Protein AF-A0A2H9LJC9-F1 (afdb_monomer)

Structure (mmCIF, N/CA/C/O backbone):
data_AF-A0A2H9LJC9-F1
#
_entry.id   AF-A0A2H9LJC9-F1
#
loop_
_atom_site.group_PDB
_atom_site.id
_atom_site.type_symbol
_atom_site.label_atom_id
_atom_site.label_alt_id
_atom_site.label_comp_id
_atom_site.label_asym_id
_atom_site.label_entity_id
_atom_site.label_seq_id
_atom_site.pdbx_PDB_ins_code
_atom_site.Cartn_x
_atom_site.Cartn_y
_atom_site.Cartn_z
_atom_site.occupancy
_atom_site.B_iso_or_equiv
_atom_site.auth_seq_id
_atom_site.auth_comp_id
_atom_site.auth_asym_id
_atom_site.auth_atom_id
_atom_site.pdbx_PDB_model_num
ATOM 1 N N . MET A 1 1 ? -2.363 6.756 -24.894 1.00 87.62 1 MET A N 1
ATOM 2 C CA . MET A 1 1 ? -1.287 7.583 -24.305 1.00 87.62 1 MET A CA 1
ATOM 3 C C . MET A 1 1 ? -0.400 6.768 -23.362 1.00 87.62 1 MET A C 1
ATOM 5 O O . MET A 1 1 ? 0.685 6.424 -23.795 1.00 87.62 1 MET A O 1
ATOM 9 N N . LEU A 1 2 ? -0.852 6.337 -22.169 1.00 95.88 2 LEU A N 1
ATOM 10 C CA . LEU A 1 2 ? -0.018 5.530 -21.243 1.00 95.88 2 LEU A CA 1
ATOM 11 C C . LEU A 1 2 ? 0.544 4.243 -21.858 1.00 95.88 2 LEU A C 1
ATOM 13 O O . LEU A 1 2 ? 1.727 3.958 -21.728 1.00 95.88 2 LEU A O 1
ATOM 17 N N . ILE A 1 3 ? -0.298 3.482 -22.558 1.00 96.94 3 ILE A N 1
ATOM 18 C CA . ILE A 1 3 ? 0.125 2.248 -23.233 1.00 96.94 3 ILE A CA 1
ATOM 19 C C . ILE A 1 3 ? 1.245 2.530 -24.245 1.00 96.94 3 ILE A C 1
ATOM 21 O O . ILE A 1 3 ? 2.193 1.762 -24.311 1.00 96.94 3 ILE A O 1
ATOM 25 N N . CYS A 1 4 ? 1.186 3.650 -24.971 1.00 96.75 4 CYS A N 1
ATOM 26 C CA . CYS A 1 4 ? 2.219 4.020 -25.940 1.00 96.75 4 CYS A CA 1
ATOM 27 C C . CYS A 1 4 ? 3.565 4.310 -25.255 1.00 96.75 4 CYS A C 1
ATOM 29 O O . CYS A 1 4 ? 4.596 3.835 -25.721 1.00 96.75 4 CYS A O 1
ATOM 31 N N . GLU A 1 5 ? 3.556 5.024 -24.123 1.00 97.50 5 GLU A N 1
ATOM 32 C CA . GLU A 1 5 ? 4.766 5.270 -23.318 1.00 97.50 5 GLU A CA 1
ATOM 33 C C . GLU A 1 5 ? 5.370 3.958 -22.786 1.00 97.50 5 GLU A C 1
ATOM 35 O O . GLU A 1 5 ? 6.584 3.753 -22.822 1.00 97.50 5 GLU A O 1
ATOM 40 N N . LEU A 1 6 ? 4.527 3.021 -22.339 1.00 97.50 6 LEU A N 1
ATOM 41 C CA . LEU A 1 6 ? 4.981 1.706 -21.880 1.00 97.50 6 LEU A CA 1
ATOM 42 C C . LEU A 1 6 ? 5.545 0.848 -23.019 1.00 97.50 6 LEU A C 1
ATOM 44 O O . LEU A 1 6 ? 6.547 0.163 -22.812 1.00 97.50 6 LEU A O 1
ATOM 48 N N . GLU A 1 7 ? 4.953 0.897 -24.215 1.00 96.81 7 GLU A N 1
ATOM 49 C CA . GLU A 1 7 ? 5.502 0.230 -25.404 1.00 96.81 7 GLU A CA 1
ATOM 50 C C . GLU A 1 7 ? 6.865 0.817 -25.791 1.00 96.81 7 GLU A C 1
ATOM 52 O O . GLU A 1 7 ? 7.792 0.075 -26.119 1.00 96.81 7 GLU A O 1
ATOM 57 N N . GLN A 1 8 ? 7.039 2.137 -25.666 1.00 96.56 8 GLN A N 1
ATOM 58 C CA . GLN A 1 8 ? 8.328 2.782 -25.899 1.00 96.56 8 GLN A CA 1
ATOM 59 C C . GLN A 1 8 ? 9.383 2.332 -24.876 1.00 96.56 8 GLN A C 1
ATOM 61 O O . GLN A 1 8 ? 10.507 1.988 -25.260 1.00 96.56 8 GLN A O 1
ATOM 66 N N . HIS A 1 9 ? 9.029 2.269 -23.587 1.00 96.81 9 HIS A N 1
ATOM 67 C CA . HIS A 1 9 ? 9.905 1.711 -22.554 1.00 96.81 9 HIS A CA 1
ATOM 68 C C . HIS A 1 9 ? 10.263 0.248 -22.835 1.00 96.81 9 HIS A C 1
ATOM 70 O O . HIS A 1 9 ? 11.434 -0.119 -22.746 1.00 96.81 9 HIS A O 1
ATOM 76 N N . LYS A 1 10 ? 9.285 -0.583 -23.216 1.00 95.50 10 LYS A N 1
ATOM 77 C CA . LYS A 1 10 ? 9.499 -1.995 -23.558 1.00 95.50 10 LYS A CA 1
ATOM 78 C C . LYS A 1 10 ? 10.456 -2.146 -24.739 1.00 95.50 10 LYS A C 1
ATOM 80 O O . LYS A 1 10 ? 11.429 -2.886 -24.627 1.00 95.50 10 LYS A O 1
ATOM 85 N N . LYS A 1 11 ? 10.231 -1.416 -25.836 1.00 95.50 11 LYS A N 1
ATOM 86 C CA . LYS A 1 11 ? 11.097 -1.433 -27.026 1.00 95.50 11 LYS A CA 1
ATOM 87 C C . LYS A 1 11 ? 12.540 -1.068 -26.673 1.00 95.50 11 LYS A C 1
ATOM 89 O O . LYS A 1 11 ? 13.468 -1.788 -27.028 1.00 95.50 11 LYS A O 1
ATOM 94 N N . ASN A 1 12 ? 12.733 0.019 -25.931 1.00 95.75 12 ASN A N 1
ATOM 95 C CA . ASN A 1 12 ? 14.066 0.456 -25.520 1.00 95.75 12 ASN A CA 1
ATOM 96 C C . ASN A 1 12 ? 14.738 -0.538 -24.561 1.00 95.75 12 ASN A C 1
ATOM 98 O O . ASN A 1 12 ? 15.932 -0.794 -24.691 1.00 95.75 12 ASN A O 1
ATOM 102 N N . HIS A 1 13 ? 13.979 -1.135 -23.638 1.00 94.75 13 HIS A N 1
ATOM 103 C CA . HIS A 1 13 ? 14.489 -2.160 -22.730 1.00 94.75 13 HIS A CA 1
ATOM 104 C C . HIS A 1 13 ? 14.930 -3.421 -23.474 1.00 94.75 13 HIS A C 1
ATOM 106 O O . HIS A 1 13 ? 15.978 -3.967 -23.158 1.00 94.75 13 HIS A O 1
ATOM 112 N N . VAL A 1 14 ? 14.177 -3.869 -24.482 1.00 93.00 14 VAL A N 1
ATOM 113 C CA . VAL A 1 14 ? 14.580 -5.009 -25.323 1.00 93.00 14 VAL A CA 1
ATOM 114 C C . VAL A 1 14 ? 15.879 -4.702 -26.072 1.00 93.00 14 VAL A C 1
ATOM 116 O O . VAL A 1 14 ? 16.752 -5.559 -26.152 1.00 93.00 14 VAL A O 1
ATOM 119 N N . ASN A 1 15 ? 16.040 -3.470 -26.561 1.00 93.25 15 ASN A N 1
ATOM 120 C CA . ASN A 1 15 ? 17.204 -3.081 -27.358 1.00 93.25 15 ASN A CA 1
ATOM 121 C C . ASN A 1 15 ? 18.479 -2.854 -26.528 1.00 93.25 15 ASN A C 1
ATOM 123 O O . ASN A 1 15 ? 19.573 -3.153 -26.991 1.00 93.25 15 ASN A O 1
ATOM 127 N N . GLN A 1 16 ? 18.357 -2.276 -25.330 1.00 94.44 16 GLN A N 1
ATOM 128 C CA . GLN A 1 16 ? 19.495 -1.785 -24.534 1.00 94.44 16 GLN A CA 1
ATOM 129 C C . GLN A 1 16 ? 19.641 -2.493 -23.174 1.00 94.44 16 GLN A C 1
ATOM 131 O O . GLN A 1 16 ? 20.630 -2.305 -22.465 1.00 94.44 16 GLN A O 1
ATOM 136 N N . GLY A 1 17 ? 18.649 -3.289 -22.772 1.00 91.38 17 GLY A N 1
ATOM 137 C CA . GLY A 1 17 ? 18.659 -4.082 -21.547 1.00 91.38 17 GLY A CA 1
ATOM 138 C C . GLY A 1 17 ? 18.913 -3.263 -20.279 1.00 91.38 17 GLY A C 1
ATOM 139 O O . GLY A 1 17 ? 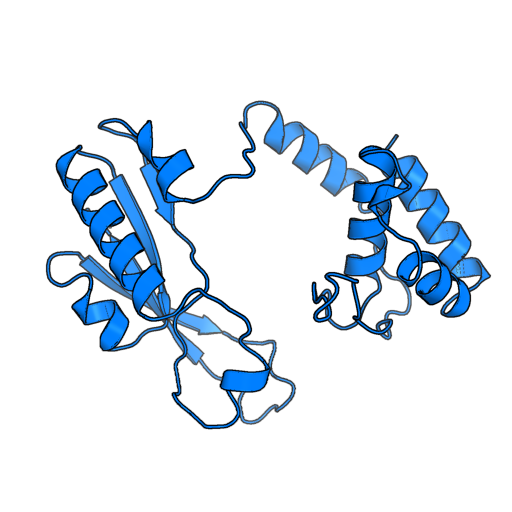18.193 -2.314 -19.950 1.00 91.38 17 GLY A O 1
ATOM 140 N N . LYS A 1 18 ? 19.954 -3.664 -19.540 1.00 94.56 18 LYS A N 1
ATOM 141 C CA . LYS A 1 18 ? 20.313 -3.102 -18.229 1.00 94.56 18 LYS A CA 1
ATOM 142 C C . LYS A 1 18 ? 20.673 -1.620 -18.290 1.00 94.56 18 LYS A C 1
ATOM 144 O O . LYS A 1 18 ? 20.297 -0.885 -17.378 1.00 94.56 18 LYS A O 1
ATOM 149 N N . GLU A 1 19 ? 21.340 -1.181 -19.352 1.00 96.69 19 GLU A N 1
ATOM 150 C CA . GLU A 1 19 ? 21.756 0.218 -19.501 1.00 96.69 19 GLU A CA 1
ATOM 151 C C . GLU A 1 19 ? 20.544 1.149 -19.550 1.00 96.69 19 GLU A C 1
ATOM 153 O O . GLU A 1 19 ? 20.481 2.151 -18.834 1.00 96.69 19 GLU A O 1
ATOM 158 N N . TYR A 1 20 ? 19.509 0.756 -20.297 1.00 97.06 20 TYR A N 1
ATOM 159 C CA . TYR A 1 20 ? 18.262 1.511 -20.343 1.00 97.06 20 TYR A CA 1
ATOM 160 C C . TYR A 1 20 ? 17.516 1.503 -19.009 1.00 97.06 20 TYR A C 1
ATOM 162 O O . TYR A 1 20 ? 16.968 2.519 -18.590 1.00 97.06 20 TYR A O 1
ATOM 170 N N . TYR A 1 21 ? 17.509 0.381 -18.286 1.00 97.12 21 TYR A N 1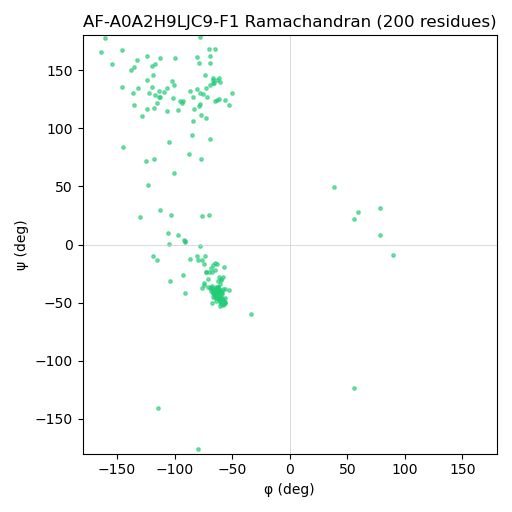
ATOM 171 C CA . TYR A 1 21 ? 16.939 0.355 -16.939 1.00 97.12 21 TYR A CA 1
ATOM 172 C C . TYR A 1 21 ? 17.611 1.378 -16.015 1.00 97.12 21 TYR A C 1
ATOM 174 O O . TYR A 1 21 ? 16.922 2.180 -15.381 1.00 97.12 21 TYR A O 1
ATOM 182 N N . TYR A 1 22 ? 18.944 1.380 -15.943 1.00 97.75 22 TYR A N 1
ATOM 183 C CA . TYR A 1 22 ? 19.661 2.269 -15.031 1.00 97.75 22 TYR A CA 1
ATOM 184 C C . TYR A 1 22 ? 19.616 3.737 -15.462 1.00 97.75 22 TYR A C 1
ATOM 186 O O . TYR A 1 22 ? 19.574 4.605 -14.586 1.00 97.75 22 TYR A O 1
ATOM 194 N N . SER A 1 23 ? 19.535 4.026 -16.766 1.00 97.69 23 SER A N 1
ATOM 195 C CA . SER A 1 23 ? 19.341 5.395 -17.253 1.00 97.69 23 SER A CA 1
ATOM 196 C C . SER A 1 23 ? 17.985 5.957 -16.817 1.00 97.69 23 SER A C 1
ATOM 198 O O . SER A 1 23 ? 17.940 7.019 -16.197 1.00 97.69 23 SER A O 1
ATOM 200 N N . ILE A 1 24 ? 16.893 5.205 -17.001 1.00 97.38 24 ILE A N 1
ATOM 201 C CA . ILE A 1 24 ? 15.554 5.599 -16.533 1.00 97.38 24 ILE A CA 1
ATOM 202 C C . ILE A 1 24 ? 15.497 5.682 -15.000 1.00 97.38 24 ILE A C 1
ATOM 204 O O . ILE A 1 24 ? 14.881 6.595 -14.439 1.00 97.38 24 ILE A O 1
ATOM 208 N N . ARG A 1 25 ? 16.178 4.769 -14.293 1.00 97.19 25 ARG A N 1
ATOM 209 C CA . ARG A 1 25 ? 16.247 4.779 -12.823 1.00 97.19 25 ARG A CA 1
ATOM 210 C C . ARG A 1 25 ? 16.887 6.056 -12.279 1.00 97.19 25 ARG A C 1
ATOM 212 O O . ARG A 1 25 ? 16.426 6.564 -11.262 1.00 97.19 25 ARG A O 1
ATOM 219 N N . LYS A 1 26 ? 17.926 6.566 -12.947 1.00 96.12 26 LYS A N 1
ATOM 220 C CA . LYS A 1 26 ? 18.675 7.765 -12.538 1.00 96.12 26 LYS A CA 1
ATOM 221 C C . LYS A 1 26 ? 17.893 9.068 -12.747 1.00 96.12 26 LYS A C 1
ATOM 223 O O . LYS A 1 26 ? 18.188 10.052 -12.080 1.00 96.12 26 LYS A O 1
ATOM 228 N N . GLN A 1 27 ? 16.915 9.083 -13.653 1.00 94.88 27 GLN A N 1
ATOM 229 C CA . GLN A 1 27 ? 16.117 10.280 -13.931 1.00 94.88 27 GLN A CA 1
ATOM 230 C C . GLN A 1 27 ? 15.302 10.716 -12.709 1.00 94.88 27 GLN A C 1
ATOM 232 O O . GLN A 1 27 ? 14.726 9.879 -12.006 1.00 94.88 27 GLN A O 1
ATOM 237 N N . ASN A 1 28 ? 15.203 12.027 -12.500 1.00 93.19 28 ASN A N 1
ATOM 238 C CA . ASN A 1 28 ? 14.347 12.600 -11.476 1.00 93.19 28 ASN A CA 1
ATOM 239 C C . ASN A 1 28 ? 12.890 12.577 -11.972 1.00 93.19 28 ASN A C 1
ATOM 241 O O . ASN A 1 28 ? 12.595 13.158 -13.016 1.00 93.19 28 ASN A O 1
ATOM 245 N N . PRO A 1 29 ? 11.954 11.915 -11.263 1.00 91.31 29 PRO A N 1
ATOM 246 C CA . PRO A 1 29 ? 10.564 11.863 -11.694 1.00 91.31 29 PRO A CA 1
ATOM 247 C C . PRO A 1 29 ? 9.944 13.257 -11.835 1.00 91.31 29 PRO A C 1
ATOM 249 O O . PRO A 1 29 ? 9.052 13.411 -12.657 1.00 91.31 29 PRO A O 1
ATOM 252 N N . ASN A 1 30 ? 10.405 14.263 -11.084 1.00 91.88 30 ASN A N 1
ATOM 253 C CA . ASN A 1 30 ? 9.842 15.614 -11.117 1.00 91.88 30 ASN A CA 1
ATOM 254 C C . ASN A 1 30 ? 10.050 16.349 -12.447 1.00 91.88 30 ASN A C 1
ATOM 256 O O . ASN A 1 30 ? 9.284 17.266 -12.727 1.00 91.88 30 ASN A O 1
ATOM 260 N N . ASP A 1 31 ? 10.981 15.890 -13.285 1.00 92.94 31 ASP A N 1
ATOM 261 C CA . ASP A 1 31 ? 11.281 16.484 -14.595 1.00 92.94 31 ASP A CA 1
ATOM 262 C C . ASP A 1 31 ? 10.247 16.098 -15.675 1.00 92.94 31 ASP A C 1
ATOM 264 O O . ASP A 1 31 ? 10.345 16.513 -16.829 1.00 92.94 31 ASP A O 1
ATOM 268 N N . PHE A 1 32 ? 9.253 15.278 -15.320 1.00 93.31 32 PHE A N 1
ATOM 269 C CA . PHE A 1 32 ? 8.261 14.735 -16.242 1.00 93.31 32 PHE A CA 1
ATOM 270 C C . PHE A 1 32 ? 6.831 15.185 -15.917 1.00 93.31 32 PHE A C 1
ATOM 272 O O . PHE A 1 32 ? 6.469 15.454 -14.766 1.00 93.31 32 PHE A O 1
ATOM 279 N N . ASP A 1 33 ? 5.974 15.175 -16.939 1.00 96.44 33 ASP A N 1
ATOM 280 C CA . ASP A 1 33 ? 4.525 15.228 -16.752 1.00 96.44 33 ASP A CA 1
ATOM 281 C C . ASP A 1 33 ? 3.994 13.967 -16.034 1.00 96.44 33 ASP A C 1
ATOM 283 O O . ASP A 1 33 ? 4.691 12.959 -15.864 1.00 96.44 33 ASP A O 1
ATOM 287 N N . ASN A 1 34 ? 2.735 14.011 -15.591 1.00 95.88 34 ASN A N 1
ATOM 288 C CA . ASN A 1 34 ? 2.122 12.909 -14.842 1.00 95.88 34 ASN A CA 1
ATOM 289 C C . ASN A 1 34 ? 2.034 11.604 -15.647 1.00 95.88 34 ASN A C 1
ATOM 291 O O . ASN A 1 34 ? 2.129 10.521 -15.067 1.00 95.88 34 ASN A O 1
ATOM 295 N N . LEU A 1 35 ? 1.885 11.689 -16.972 1.00 96.94 35 LEU A N 1
ATOM 296 C CA . LEU A 1 35 ? 1.786 10.519 -17.837 1.00 96.94 35 LEU A CA 1
ATOM 297 C C . LEU A 1 35 ? 3.120 9.763 -17.872 1.00 96.94 35 LEU A C 1
ATOM 299 O O . LEU A 1 35 ? 3.158 8.556 -17.625 1.00 96.94 35 LEU A O 1
ATOM 303 N N . LYS A 1 36 ? 4.216 10.480 -18.120 1.00 96.88 36 LYS A N 1
ATOM 304 C CA . LYS A 1 36 ? 5.575 9.932 -18.148 1.00 96.88 36 LYS A CA 1
ATOM 305 C C . LYS A 1 36 ? 6.037 9.488 -16.763 1.00 96.88 36 LYS A C 1
ATOM 307 O O . LYS A 1 36 ? 6.664 8.437 -16.651 1.00 96.88 36 LYS A O 1
ATOM 312 N N . LYS A 1 37 ? 5.662 10.204 -1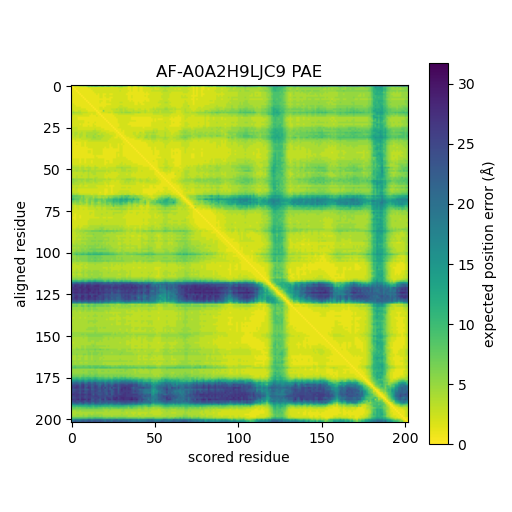5.692 1.00 96.38 37 LYS A N 1
ATOM 313 C CA . LYS A 1 37 ? 5.868 9.752 -14.299 1.00 96.38 37 LYS A CA 1
ATOM 314 C C . LYS A 1 37 ? 5.229 8.383 -14.055 1.00 96.38 37 LYS A C 1
ATOM 316 O O . LYS A 1 37 ? 5.897 7.482 -13.545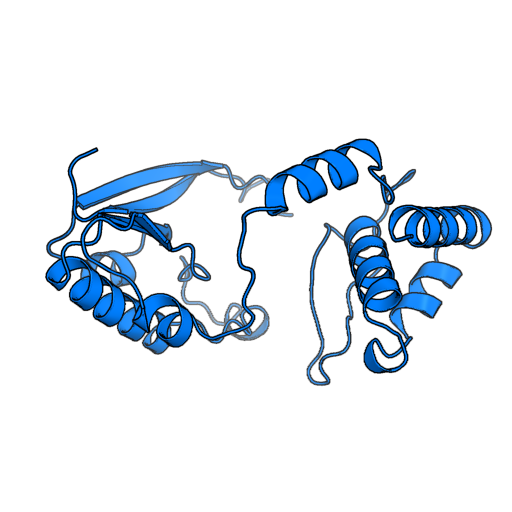 1.00 96.38 37 LYS A O 1
ATOM 321 N N . ALA A 1 38 ? 3.964 8.211 -14.446 1.00 96.12 38 ALA A N 1
ATOM 322 C CA . ALA A 1 38 ? 3.241 6.952 -14.282 1.00 96.12 38 ALA A CA 1
ATOM 323 C C . ALA A 1 38 ? 3.849 5.820 -15.130 1.00 96.12 38 ALA A C 1
ATOM 325 O O . ALA A 1 38 ? 4.072 4.721 -14.618 1.00 96.12 38 ALA A O 1
ATOM 326 N N . ALA A 1 39 ? 4.179 6.094 -16.397 1.00 97.38 39 ALA A N 1
ATOM 327 C CA . ALA A 1 39 ? 4.825 5.126 -17.282 1.00 97.38 39 ALA A CA 1
ATOM 328 C C . ALA A 1 39 ? 6.184 4.667 -16.728 1.00 97.38 39 ALA A C 1
ATOM 330 O O . ALA A 1 39 ? 6.437 3.465 -16.623 1.00 97.38 39 ALA A O 1
ATOM 331 N N . ARG A 1 40 ? 7.013 5.619 -16.276 1.00 96.69 40 ARG A N 1
ATOM 332 C CA . ARG A 1 40 ? 8.299 5.356 -15.620 1.00 96.69 40 ARG A CA 1
ATOM 333 C C . ARG A 1 40 ? 8.129 4.485 -14.379 1.00 96.69 40 ARG A C 1
ATOM 335 O O . ARG A 1 40 ? 8.883 3.530 -14.206 1.00 96.69 40 ARG A O 1
ATOM 342 N N . PHE A 1 41 ? 7.163 4.802 -13.516 1.00 96.31 41 PHE A N 1
ATOM 343 C CA . PHE A 1 41 ? 6.891 4.023 -12.305 1.00 96.31 41 PHE A CA 1
ATOM 344 C C . PHE A 1 41 ? 6.534 2.569 -12.636 1.00 96.31 41 PHE A C 1
ATOM 346 O O . PHE A 1 41 ? 7.158 1.654 -12.101 1.00 96.31 41 PHE A O 1
ATOM 353 N N . ILE A 1 42 ? 5.580 2.352 -13.549 1.00 96.44 42 ILE A N 1
ATOM 354 C CA . ILE A 1 42 ? 5.142 1.008 -13.953 1.00 96.44 42 ILE A CA 1
ATOM 355 C C . ILE A 1 42 ? 6.300 0.237 -14.591 1.00 96.44 42 ILE A C 1
ATOM 357 O O . ILE A 1 42 ? 6.536 -0.913 -14.226 1.00 96.44 42 ILE A O 1
ATOM 361 N N . TYR A 1 43 ? 7.052 0.864 -15.499 1.00 96.94 43 TYR A N 1
ATOM 362 C CA . TYR A 1 43 ? 8.212 0.244 -16.136 1.00 96.94 43 TYR A CA 1
ATOM 363 C C . TYR A 1 43 ? 9.258 -0.200 -15.108 1.00 96.94 43 TYR A C 1
ATOM 365 O O . TYR A 1 43 ? 9.654 -1.368 -15.105 1.00 96.94 43 TYR A O 1
ATOM 373 N N . LEU A 1 44 ? 9.677 0.695 -14.206 1.00 96.75 44 LEU A N 1
ATOM 374 C CA . LEU A 1 44 ? 10.658 0.358 -13.175 1.00 96.75 44 LEU A CA 1
ATOM 375 C C . LEU A 1 44 ? 10.130 -0.748 -12.261 1.00 96.75 44 LEU A C 1
ATOM 377 O O . LEU A 1 44 ? 10.845 -1.711 -12.020 1.00 96.75 44 LEU A O 1
ATOM 381 N N . ASN A 1 45 ? 8.875 -0.669 -11.812 1.00 95.50 45 ASN A N 1
ATOM 382 C CA . ASN A 1 45 ? 8.277 -1.691 -10.956 1.00 95.50 45 ASN A CA 1
ATOM 383 C C . ASN A 1 45 ? 8.197 -3.065 -11.644 1.00 95.50 45 ASN A C 1
ATOM 385 O O . ASN A 1 45 ? 8.498 -4.082 -11.035 1.00 95.50 45 ASN A O 1
ATOM 389 N N . LYS A 1 46 ? 7.850 -3.122 -12.931 1.00 94.19 46 LYS A N 1
ATOM 390 C CA . LYS A 1 46 ? 7.737 -4.388 -13.675 1.00 94.19 46 LYS A CA 1
ATOM 391 C C . LYS A 1 46 ? 9.078 -5.021 -14.037 1.00 94.19 46 LYS A C 1
ATOM 393 O O . LYS A 1 46 ? 9.110 -6.193 -14.401 1.00 94.19 46 LYS A O 1
ATOM 398 N N . THR A 1 47 ? 10.166 -4.258 -13.970 1.00 95.00 47 THR A N 1
ATOM 399 C CA . THR A 1 47 ? 11.501 -4.702 -14.393 1.00 95.00 47 THR A CA 1
ATOM 400 C C . THR A 1 47 ? 12.511 -4.771 -13.249 1.00 95.00 47 THR A C 1
ATOM 402 O O . THR A 1 47 ? 13.565 -5.381 -13.420 1.00 95.00 47 THR A O 1
ATOM 405 N N . CYS A 1 48 ? 12.216 -4.192 -12.082 1.00 94.94 48 CYS A N 1
ATOM 406 C CA . CYS A 1 48 ? 13.079 -4.228 -10.904 1.00 94.94 48 CYS A CA 1
ATOM 407 C C . CYS A 1 48 ? 12.963 -5.544 -10.129 1.00 94.94 48 CYS A C 1
ATOM 409 O O . CYS A 1 48 ? 11.991 -6.286 -10.243 1.00 94.94 48 CYS A O 1
ATOM 411 N N . PHE A 1 49 ? 13.957 -5.825 -9.292 1.00 91.81 49 PHE A N 1
ATOM 412 C CA . PHE A 1 49 ? 13.971 -7.005 -8.436 1.00 91.81 49 PHE A CA 1
ATOM 413 C C . PHE A 1 49 ? 12.684 -7.131 -7.595 1.00 91.81 49 PHE A C 1
ATOM 415 O O . PHE A 1 49 ? 12.375 -6.257 -6.781 1.00 91.81 49 PHE A O 1
ATOM 422 N N . ASN A 1 50 ? 11.961 -8.242 -7.787 1.00 89.00 50 ASN A N 1
ATOM 423 C CA . ASN A 1 50 ? 10.736 -8.626 -7.073 1.00 89.00 50 ASN A CA 1
ATOM 424 C C . ASN A 1 50 ? 9.592 -7.601 -7.111 1.00 89.00 50 ASN A C 1
ATOM 426 O O . ASN A 1 50 ? 8.728 -7.624 -6.238 1.00 89.00 50 ASN A O 1
ATOM 430 N N . GLY A 1 51 ? 9.575 -6.693 -8.090 1.00 89.25 51 GLY A N 1
ATOM 431 C CA . GLY A 1 51 ? 8.536 -5.666 -8.171 1.00 89.25 51 GLY A CA 1
ATOM 432 C C . GLY A 1 51 ? 8.472 -4.758 -6.945 1.00 89.25 51 GLY A C 1
ATOM 433 O O . GLY A 1 51 ? 7.407 -4.250 -6.594 1.00 89.25 51 GLY A O 1
ATOM 434 N N . LEU A 1 52 ? 9.603 -4.571 -6.262 1.00 90.38 52 LEU A N 1
ATOM 435 C CA . LEU A 1 52 ? 9.671 -3.749 -5.064 1.00 90.38 52 LEU A CA 1
ATOM 436 C C . LEU A 1 52 ? 9.580 -2.264 -5.410 1.00 90.38 52 LEU A C 1
ATOM 438 O O . LEU A 1 52 ? 10.153 -1.786 -6.393 1.00 90.38 52 LEU A O 1
ATOM 442 N N . TYR A 1 53 ? 8.941 -1.510 -4.522 1.00 91.00 53 TYR A N 1
ATOM 443 C CA . TYR A 1 53 ? 9.100 -0.067 -4.459 1.00 91.00 53 TYR A CA 1
ATOM 444 C C . TYR A 1 53 ? 9.948 0.294 -3.241 1.00 91.00 53 TYR A C 1
ATOM 446 O O . TYR A 1 53 ? 9.559 0.041 -2.103 1.00 91.00 53 TYR A O 1
ATOM 454 N N . ARG A 1 54 ? 11.139 0.854 -3.477 1.00 90.62 54 ARG A N 1
ATOM 455 C CA . ARG A 1 54 ? 12.064 1.276 -2.419 1.00 90.62 54 ARG A CA 1
ATOM 456 C C . ARG A 1 54 ? 12.817 2.525 -2.843 1.00 90.62 54 ARG A C 1
ATOM 458 O O . ARG A 1 54 ? 13.335 2.593 -3.960 1.00 90.62 54 ARG A O 1
ATOM 465 N N . VAL A 1 55 ? 12.916 3.469 -1.915 1.00 90.50 55 VAL A N 1
ATOM 466 C CA . VAL A 1 55 ? 13.661 4.717 -2.079 1.00 90.50 55 VAL A CA 1
ATOM 467 C C . VAL A 1 55 ? 14.782 4.830 -1.045 1.00 90.50 55 VAL A C 1
ATOM 469 O O . VAL A 1 55 ? 14.720 4.224 0.028 1.00 90.50 55 VAL A O 1
ATOM 472 N N . ASN A 1 56 ? 15.836 5.577 -1.372 1.00 89.50 56 ASN A N 1
ATOM 473 C CA . ASN A 1 56 ? 16.895 5.924 -0.421 1.00 89.50 56 ASN A CA 1
ATOM 474 C C . ASN A 1 56 ? 16.467 7.095 0.496 1.00 89.50 56 ASN A C 1
ATOM 476 O O . ASN A 1 56 ? 15.333 7.566 0.448 1.00 89.50 56 ASN A O 1
ATOM 480 N N . SER A 1 57 ? 17.370 7.579 1.356 1.00 86.12 57 SER A N 1
ATOM 481 C CA . SER A 1 57 ? 17.104 8.737 2.229 1.00 86.12 57 SER A CA 1
ATOM 482 C C . SER A 1 57 ? 16.836 10.047 1.482 1.00 86.12 57 SER A C 1
ATOM 484 O O . SER A 1 57 ? 16.281 10.957 2.084 1.00 86.12 57 SER A O 1
ATOM 486 N N . LYS A 1 58 ? 17.193 10.138 0.196 1.00 88.12 58 LYS A N 1
ATOM 487 C CA . LYS A 1 58 ? 16.912 11.283 -0.679 1.00 88.12 58 LYS A CA 1
ATOM 488 C C . LYS A 1 58 ? 15.584 11.143 -1.438 1.00 88.12 58 LYS A C 1
ATOM 490 O O . LYS A 1 58 ? 15.267 11.990 -2.261 1.00 88.12 58 LYS A O 1
ATOM 495 N N . GLY A 1 59 ? 14.820 10.072 -1.201 1.00 87.12 59 GLY A N 1
ATOM 496 C CA . GLY A 1 59 ? 13.574 9.796 -1.924 1.00 87.12 59 GLY A CA 1
ATOM 497 C C . GLY A 1 59 ? 13.776 9.214 -3.328 1.00 87.12 59 GLY A C 1
ATOM 498 O O . GLY A 1 59 ? 12.812 9.039 -4.068 1.00 87.12 59 GLY A O 1
ATOM 499 N N . GLU A 1 60 ? 15.007 8.860 -3.703 1.00 91.12 60 GLU A N 1
ATOM 500 C CA . GLU A 1 60 ? 15.321 8.339 -5.033 1.00 91.12 60 GLU A CA 1
ATOM 501 C C . GLU A 1 60 ? 15.107 6.823 -5.080 1.00 91.12 60 GLU A C 1
ATOM 503 O O . GLU A 1 60 ? 15.601 6.081 -4.223 1.00 91.12 60 GLU A O 1
ATOM 508 N N . PHE A 1 61 ? 14.409 6.344 -6.110 1.00 94.44 61 PHE A N 1
ATOM 509 C CA . PHE A 1 61 ? 14.183 4.916 -6.326 1.00 94.44 61 PHE A CA 1
ATOM 510 C C . PHE A 1 61 ? 15.511 4.163 -6.520 1.00 94.44 61 PHE A C 1
ATOM 512 O O . PHE A 1 61 ? 16.307 4.492 -7.401 1.00 94.44 61 PHE A O 1
ATOM 519 N N . ASN A 1 62 ? 15.749 3.120 -5.717 1.00 93.94 62 ASN A N 1
ATOM 520 C CA . ASN A 1 62 ? 17.060 2.461 -5.629 1.00 93.94 62 ASN A CA 1
ATOM 521 C C . ASN A 1 62 ? 17.017 0.926 -5.757 1.00 93.94 62 ASN A C 1
ATOM 523 O O . ASN A 1 62 ? 17.909 0.227 -5.263 1.00 93.94 62 ASN A O 1
ATOM 527 N N . VAL A 1 63 ? 15.983 0.373 -6.393 1.00 95.69 63 VAL A N 1
ATOM 528 C CA . VAL A 1 63 ? 15.880 -1.078 -6.612 1.00 95.69 63 VAL A CA 1
ATOM 529 C C . VAL A 1 63 ? 16.742 -1.477 -7.826 1.00 95.69 63 VAL A C 1
ATOM 531 O O . VAL A 1 63 ? 16.735 -0.775 -8.848 1.00 95.69 63 VAL A O 1
ATOM 534 N N . PRO A 1 64 ? 17.558 -2.544 -7.745 1.00 95.69 64 PRO A N 1
ATOM 535 C CA . PRO A 1 64 ? 18.288 -3.060 -8.905 1.00 95.69 64 PRO A CA 1
ATOM 536 C C . PRO A 1 64 ? 17.334 -3.697 -9.922 1.00 95.69 64 PRO A C 1
ATOM 538 O O . PRO A 1 64 ? 16.192 -4.022 -9.594 1.00 95.69 64 PRO A O 1
ATOM 541 N N . ILE A 1 65 ? 17.809 -3.875 -11.155 1.00 96.19 65 ILE A N 1
ATOM 542 C CA . ILE A 1 65 ? 17.062 -4.610 -12.181 1.00 96.19 65 ILE A CA 1
ATOM 543 C C . ILE A 1 65 ? 16.826 -6.063 -11.734 1.00 96.19 65 ILE A C 1
ATOM 545 O O . ILE A 1 65 ? 17.682 -6.667 -11.084 1.00 96.19 65 ILE A O 1
ATOM 549 N N . GLY A 1 66 ? 15.663 -6.616 -12.065 1.00 93.38 66 GLY A N 1
ATOM 550 C CA . GLY A 1 66 ? 15.356 -8.034 -11.906 1.00 93.38 66 GLY A CA 1
ATOM 551 C C . GLY A 1 66 ? 15.988 -8.898 -13.004 1.00 93.38 66 GLY A C 1
ATOM 552 O O . GLY A 1 66 ? 16.634 -8.406 -13.927 1.00 93.38 66 GLY A O 1
ATOM 553 N N . SER A 1 67 ? 15.788 -10.211 -12.911 1.00 88.12 67 SER A N 1
ATOM 554 C CA . SER A 1 67 ? 16.300 -11.214 -13.860 1.00 88.12 67 SER A CA 1
ATOM 555 C C . SER A 1 67 ? 15.227 -11.733 -14.832 1.00 88.12 67 SER A C 1
ATOM 557 O O . SER A 1 67 ? 15.317 -12.852 -15.337 1.00 88.12 67 SER A O 1
ATOM 559 N N . TYR A 1 68 ? 14.187 -10.937 -15.096 1.00 84.75 68 TYR A N 1
ATOM 560 C CA . TYR A 1 68 ? 13.067 -11.333 -15.951 1.00 84.75 68 TYR A CA 1
ATOM 561 C C . TYR A 1 68 ? 13.479 -11.391 -17.427 1.00 84.75 68 TYR A C 1
ATOM 563 O O . TYR A 1 68 ? 13.973 -10.407 -17.969 1.00 84.75 68 TYR A O 1
ATOM 571 N N . LYS A 1 69 ? 13.225 -12.526 -18.094 1.00 74.56 69 LYS A N 1
ATOM 572 C CA . LYS A 1 69 ? 13.514 -12.696 -19.532 1.00 74.56 69 LYS A CA 1
ATOM 573 C C . LYS A 1 69 ? 12.604 -11.850 -20.430 1.00 74.56 69 LYS A C 1
ATOM 575 O O . LYS A 1 69 ? 13.054 -11.346 -21.448 1.00 74.56 69 LYS A O 1
ATOM 580 N N . ASN A 1 70 ? 11.331 -11.711 -20.061 1.00 77.31 70 ASN A N 1
ATOM 581 C CA . ASN A 1 70 ? 10.350 -10.900 -20.781 1.00 77.31 70 ASN A CA 1
ATOM 582 C C . ASN A 1 70 ? 9.388 -10.264 -19.764 1.00 77.31 70 ASN A C 1
ATOM 584 O O . ASN A 1 70 ? 8.352 -10.855 -19.452 1.00 77.31 70 ASN A O 1
ATOM 588 N N . PRO A 1 71 ? 9.758 -9.126 -19.154 1.00 79.44 71 PRO A N 1
ATOM 589 C CA . PRO A 1 71 ? 8.880 -8.452 -18.213 1.00 79.44 71 PRO A CA 1
ATOM 590 C C . PRO A 1 71 ? 7.629 -7.963 -18.951 1.00 79.44 71 PRO A C 1
ATOM 592 O O . PRO A 1 71 ? 7.707 -7.214 -19.925 1.00 79.44 71 PRO A O 1
ATOM 595 N N . ASP A 1 72 ? 6.457 -8.383 -18.481 1.00 85.38 72 ASP A N 1
ATOM 596 C CA . ASP A 1 72 ? 5.169 -7.974 -19.042 1.00 85.38 72 ASP A CA 1
ATOM 597 C C . ASP A 1 72 ? 4.816 -6.545 -18.587 1.00 85.38 72 ASP A C 1
ATOM 599 O O . ASP A 1 72 ? 4.012 -6.326 -17.674 1.00 85.38 72 ASP A O 1
ATOM 603 N N . VAL A 1 73 ? 5.517 -5.569 -19.175 1.00 87.31 73 VAL A N 1
ATOM 604 C CA . VAL A 1 73 ? 5.471 -4.145 -18.806 1.00 87.31 73 VAL A CA 1
ATOM 605 C C . VAL A 1 73 ? 4.150 -3.485 -19.209 1.00 87.31 73 VAL A C 1
ATOM 607 O O . VAL A 1 73 ? 3.652 -2.633 -18.477 1.00 87.31 73 VAL A O 1
ATOM 610 N N . VAL A 1 74 ? 3.579 -3.856 -20.359 1.00 92.44 74 VAL A N 1
ATOM 611 C CA . VAL A 1 74 ? 2.499 -3.077 -20.986 1.00 92.44 74 VAL A CA 1
ATOM 612 C C . VAL A 1 74 ? 1.113 -3.527 -20.530 1.00 92.44 74 VAL A C 1
ATOM 614 O O . VAL A 1 74 ? 0.275 -2.669 -20.277 1.00 92.44 74 VAL A O 1
ATOM 617 N N . GLN A 1 75 ? 0.848 -4.837 -20.412 1.00 92.00 75 GLN A N 1
ATOM 618 C CA . GLN A 1 75 ? -0.439 -5.396 -19.947 1.00 92.00 75 GLN A CA 1
ATOM 619 C C . GLN A 1 75 ? -1.676 -4.632 -20.455 1.00 92.00 75 GLN A C 1
ATOM 621 O O . GLN A 1 75 ? -2.551 -4.240 -19.678 1.00 92.00 75 GLN A O 1
ATOM 626 N N . ALA A 1 76 ? -1.737 -4.379 -21.765 1.00 94.88 76 ALA A N 1
ATOM 627 C CA . ALA A 1 76 ? -2.621 -3.370 -22.344 1.00 94.88 76 ALA A CA 1
ATOM 628 C C . ALA A 1 76 ? -4.112 -3.623 -22.030 1.00 94.88 76 ALA A C 1
ATOM 630 O O . ALA A 1 76 ? -4.846 -2.699 -21.671 1.00 94.88 76 ALA A O 1
ATOM 631 N N . ASP A 1 77 ? -4.566 -4.874 -22.118 1.00 95.56 77 ASP A N 1
ATOM 632 C CA . ASP A 1 77 ? -5.954 -5.243 -21.810 1.00 95.56 77 ASP A CA 1
ATOM 633 C C . ASP A 1 77 ? -6.276 -5.078 -20.328 1.00 95.56 77 ASP A C 1
ATOM 635 O O . ASP A 1 77 ? -7.351 -4.598 -19.968 1.00 95.56 77 ASP A O 1
ATOM 639 N N . LYS A 1 78 ? -5.322 -5.411 -19.451 1.00 95.00 78 LYS A N 1
ATOM 640 C CA . LYS A 1 78 ? -5.469 -5.219 -18.007 1.00 95.00 78 LYS A CA 1
ATOM 641 C C . LYS A 1 78 ? -5.562 -3.737 -17.661 1.00 95.00 78 LYS A C 1
ATOM 643 O O . LYS A 1 78 ? -6.431 -3.362 -16.882 1.00 95.00 78 LYS A O 1
ATOM 648 N N . LEU A 1 79 ? -4.731 -2.889 -18.272 1.00 95.38 79 LEU A N 1
ATOM 649 C CA . LEU A 1 79 ? -4.789 -1.439 -18.072 1.00 95.38 79 LEU A CA 1
ATOM 650 C C . LEU A 1 79 ? -6.129 -0.850 -18.524 1.00 95.38 79 LEU A C 1
ATOM 652 O O . LEU A 1 79 ? -6.690 -0.017 -17.817 1.00 95.38 79 LEU A O 1
ATOM 656 N N . ARG A 1 80 ? -6.689 -1.311 -19.650 1.00 96.69 80 ARG A N 1
ATOM 657 C CA . ARG A 1 80 ? -8.029 -0.884 -20.095 1.00 96.69 80 ARG A CA 1
ATOM 658 C C . ARG A 1 80 ? -9.125 -1.339 -19.135 1.00 96.69 80 ARG A C 1
ATOM 660 O O . ARG A 1 80 ? -10.000 -0.545 -18.799 1.00 96.69 80 ARG A O 1
ATOM 667 N N . LYS A 1 81 ? -9.056 -2.583 -18.648 1.00 96.81 81 LYS A N 1
ATOM 668 C CA . LYS A 1 81 ? -9.992 -3.101 -17.636 1.00 96.81 81 LYS A CA 1
ATOM 669 C C . LYS A 1 81 ? -9.918 -2.298 -16.337 1.00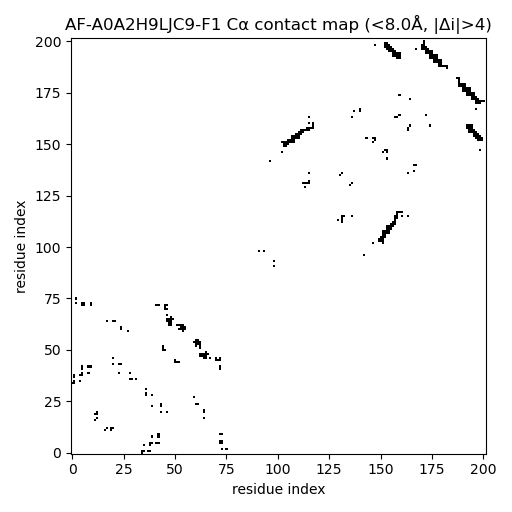 96.81 81 LYS A C 1
ATOM 671 O O . LYS A 1 81 ? -10.960 -1.905 -15.833 1.00 96.81 81 LYS A O 1
ATOM 676 N N . ILE A 1 82 ? -8.716 -1.990 -15.842 1.00 95.19 82 ILE A N 1
ATOM 677 C CA . ILE A 1 82 ? -8.508 -1.145 -14.652 1.00 95.19 82 ILE A CA 1
ATOM 678 C C . ILE A 1 82 ? -9.035 0.272 -14.890 1.00 95.19 82 ILE A C 1
ATOM 680 O O . ILE A 1 82 ? -9.726 0.816 -14.039 1.00 95.19 82 ILE A O 1
ATOM 684 N N . SER A 1 83 ? -8.763 0.860 -16.057 1.00 95.69 83 SER A N 1
ATOM 685 C CA . SER A 1 83 ? -9.266 2.190 -16.404 1.00 95.69 83 SER A CA 1
ATOM 686 C C . SER A 1 83 ? -10.795 2.244 -16.384 1.00 95.69 83 SER A C 1
ATOM 688 O O . SER A 1 83 ? -11.342 3.198 -15.838 1.00 95.69 83 SER A O 1
ATOM 690 N N . LYS A 1 84 ? -11.477 1.207 -16.896 1.00 96.56 84 LYS A N 1
ATOM 691 C CA . LYS A 1 84 ? -12.938 1.057 -16.791 1.00 96.56 84 LYS A CA 1
ATOM 692 C C . LYS A 1 84 ? -13.388 0.850 -15.336 1.00 96.56 84 LYS A C 1
ATOM 694 O O . LYS A 1 84 ? -14.340 1.490 -14.909 1.00 96.56 84 LYS A O 1
ATOM 699 N N . LEU A 1 85 ? -12.647 0.012 -14.601 1.00 96.44 85 LEU A N 1
ATOM 700 C CA . LEU A 1 85 ? -12.625 -0.153 -13.139 1.00 96.44 85 LEU A CA 1
ATOM 701 C C . LEU A 1 85 ? -12.880 1.148 -12.373 1.00 96.44 85 LEU A C 1
ATOM 703 O O . LEU A 1 85 ? -13.806 1.292 -11.580 1.00 96.44 85 LEU A O 1
ATOM 707 N N . LEU A 1 86 ? -11.989 2.096 -12.635 1.00 96.12 86 LEU A N 1
ATOM 708 C CA . LEU A 1 86 ? -11.798 3.283 -11.815 1.00 96.12 86 LEU A CA 1
ATOM 709 C C . LEU A 1 86 ? -12.641 4.488 -12.258 1.00 96.12 86 LEU A C 1
ATOM 711 O O . LEU A 1 86 ? -12.493 5.551 -11.668 1.00 96.12 86 LEU A O 1
ATOM 715 N N . GLN A 1 87 ? -13.519 4.359 -13.265 1.00 96.44 87 GLN A N 1
ATOM 716 C CA . GLN A 1 87 ? -14.295 5.505 -13.779 1.00 96.44 87 GLN A CA 1
ATOM 717 C C . GLN A 1 87 ? -15.188 6.163 -12.717 1.00 96.44 87 GLN A C 1
ATOM 719 O O . GLN A 1 87 ? -15.411 7.366 -12.780 1.00 96.44 87 GLN A O 1
ATOM 724 N N . ASN A 1 88 ? -15.653 5.393 -11.730 1.00 95.06 88 ASN A N 1
ATOM 725 C CA . ASN A 1 88 ? -16.526 5.867 -10.653 1.00 95.06 88 ASN A CA 1
ATOM 726 C C . ASN A 1 88 ? -15.825 5.832 -9.284 1.00 95.06 88 ASN A C 1
ATOM 728 O O . ASN A 1 88 ? -16.468 5.604 -8.263 1.00 95.06 88 ASN A O 1
ATOM 732 N N . VAL A 1 89 ? -14.498 5.995 -9.258 1.00 96.50 89 VAL A N 1
ATOM 733 C CA . VAL A 1 89 ? -13.686 5.935 -8.036 1.00 96.50 89 VAL A CA 1
ATOM 734 C C . VAL A 1 89 ? -13.013 7.284 -7.798 1.00 96.50 89 VAL A C 1
ATOM 736 O O . VAL A 1 89 ? -12.338 7.807 -8.681 1.00 96.50 89 VAL A O 1
ATOM 739 N N . SER A 1 90 ? -13.154 7.825 -6.585 1.00 94.75 90 SER A N 1
ATOM 740 C CA . SER A 1 90 ? -12.326 8.947 -6.130 1.00 94.75 90 SER A CA 1
ATOM 741 C C . SER A 1 90 ? -11.003 8.412 -5.587 1.00 94.75 90 SER A C 1
ATOM 743 O O . SER A 1 90 ? -10.995 7.523 -4.736 1.00 94.75 90 SER A O 1
ATOM 745 N N . ILE A 1 91 ? -9.885 8.940 -6.085 1.00 94.69 91 ILE A N 1
ATOM 746 C CA . ILE A 1 91 ? -8.537 8.579 -5.636 1.00 94.69 91 ILE A CA 1
ATOM 747 C C . ILE A 1 91 ? -7.918 9.811 -4.989 1.00 94.69 91 ILE A C 1
ATOM 749 O O . ILE A 1 91 ? -7.758 10.844 -5.639 1.00 94.69 91 ILE A O 1
ATOM 753 N N . GLU A 1 92 ? -7.534 9.692 -3.722 1.00 94.12 92 GLU A N 1
ATOM 754 C CA . GLU A 1 92 ? -6.980 10.799 -2.947 1.00 94.12 92 GLU A CA 1
ATOM 755 C C . GLU A 1 92 ? -5.605 10.447 -2.376 1.00 94.12 92 GLU A C 1
ATOM 757 O O . GLU A 1 92 ? -5.364 9.327 -1.930 1.00 94.12 92 GLU A O 1
ATOM 762 N N . VAL A 1 93 ? -4.699 11.429 -2.366 1.00 94.44 93 VAL A N 1
ATOM 763 C CA . VAL A 1 93 ? -3.388 11.326 -1.710 1.00 94.44 93 VAL A CA 1
ATOM 764 C C . VAL A 1 93 ? -3.447 12.136 -0.421 1.00 94.44 93 VAL A C 1
ATOM 766 O O . VAL A 1 93 ? -3.171 13.335 -0.413 1.00 94.44 93 VAL A O 1
ATOM 769 N N . LYS A 1 94 ? -3.884 11.485 0.655 1.00 94.12 94 LYS A N 1
ATOM 770 C CA . LYS A 1 94 ? -4.098 12.080 1.979 1.00 94.12 94 LYS A CA 1
ATOM 771 C C . LYS A 1 94 ? -3.763 11.067 3.072 1.00 94.12 94 LYS A C 1
ATOM 773 O O . LYS A 1 94 ? -3.603 9.880 2.790 1.00 94.12 94 LYS A O 1
ATOM 778 N N . SER A 1 95 ? -3.660 11.532 4.314 1.00 93.50 95 SER A N 1
ATOM 779 C CA . SER A 1 95 ? -3.577 10.625 5.462 1.00 93.50 95 SER A CA 1
ATOM 780 C C . SER A 1 95 ? -4.916 9.902 5.674 1.00 93.50 95 SER A C 1
ATOM 782 O O . SER A 1 95 ? -5.965 10.398 5.248 1.00 93.50 95 SER A O 1
ATOM 784 N N . PHE A 1 96 ? -4.906 8.733 6.322 1.00 93.50 96 PHE A N 1
ATOM 785 C CA . PHE A 1 96 ? -6.132 7.949 6.512 1.00 93.50 96 PHE A CA 1
ATOM 786 C C . PHE A 1 96 ? -7.162 8.716 7.352 1.00 93.50 96 PHE A C 1
ATOM 788 O O . PHE A 1 96 ? -8.347 8.708 7.036 1.00 93.50 96 PHE A O 1
ATOM 795 N N . GLU A 1 97 ? -6.713 9.478 8.349 1.00 93.19 97 GLU A N 1
ATOM 796 C CA . GLU A 1 97 ? -7.560 10.332 9.179 1.00 93.19 97 GLU A CA 1
ATOM 797 C C . GLU A 1 97 ? -8.291 11.366 8.322 1.00 93.19 97 GLU A C 1
ATOM 799 O O . GLU A 1 97 ? -9.479 11.610 8.512 1.00 93.19 97 GLU A O 1
ATOM 804 N N . GLN A 1 98 ? -7.605 11.971 7.347 1.00 94.25 98 GLN A N 1
ATOM 805 C CA . GLN A 1 98 ? -8.209 12.965 6.462 1.00 94.25 98 GLN A CA 1
ATOM 806 C C . GLN A 1 98 ? -9.255 12.358 5.524 1.00 94.25 98 GLN A C 1
ATOM 808 O O . GLN A 1 98 ? -10.290 12.988 5.309 1.00 94.25 98 GLN A O 1
ATOM 813 N N . VAL A 1 99 ? -9.003 11.163 4.983 1.00 93.44 99 VAL A N 1
ATOM 814 C CA . VAL A 1 99 ? -9.956 10.462 4.104 1.00 93.44 99 VAL A CA 1
ATOM 815 C C . VAL A 1 99 ? -11.209 10.055 4.886 1.00 93.44 99 VAL A C 1
ATOM 817 O O . VAL A 1 99 ? -12.329 10.240 4.415 1.00 93.44 99 VAL A O 1
ATOM 820 N N . LEU A 1 100 ? -11.034 9.569 6.116 1.00 95.25 100 LEU A N 1
ATOM 821 C CA . LEU A 1 100 ? -12.113 9.009 6.936 1.00 95.25 100 LEU A CA 1
ATOM 822 C C . LEU A 1 100 ? -12.965 10.069 7.654 1.00 95.25 100 LEU A C 1
ATOM 824 O O . LEU A 1 100 ? -14.031 9.747 8.180 1.00 95.25 100 LEU A O 1
ATOM 828 N N . LYS A 1 101 ? -12.563 11.350 7.644 1.00 92.12 101 LYS A N 1
ATOM 829 C CA . LYS A 1 101 ? -13.343 12.457 8.239 1.00 92.12 101 LYS A CA 1
ATOM 830 C C . LYS A 1 101 ? -14.784 12.518 7.734 1.00 92.12 101 LYS A C 1
ATOM 832 O O . LYS A 1 101 ? -15.689 12.781 8.525 1.00 92.12 101 LYS A O 1
ATOM 837 N N . ASN A 1 102 ? -14.978 12.257 6.442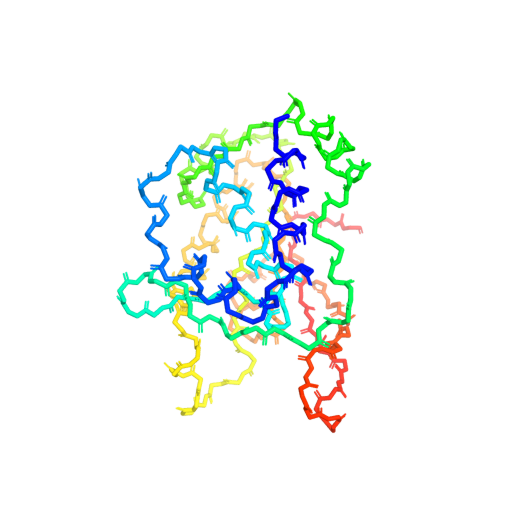 1.00 90.50 102 ASN A N 1
ATOM 838 C CA . ASN A 1 102 ? -16.268 12.382 5.766 1.00 90.50 102 ASN A CA 1
ATOM 839 C C . ASN A 1 102 ? -17.100 11.094 5.771 1.00 90.50 102 ASN A C 1
ATOM 841 O O . ASN A 1 102 ? -18.181 11.100 5.184 1.00 90.50 102 ASN A O 1
ATOM 845 N N . ALA A 1 103 ? -16.618 10.021 6.408 1.00 96.50 103 ALA A N 1
ATOM 846 C CA . ALA A 1 103 ? -17.359 8.773 6.538 1.00 96.50 103 ALA A CA 1
ATOM 847 C C . ALA A 1 103 ? -18.680 8.982 7.291 1.00 96.50 103 ALA A C 1
ATOM 849 O O . ALA A 1 103 ? -18.743 9.724 8.283 1.00 96.50 103 ALA A O 1
ATOM 850 N N . LYS A 1 104 ? -19.730 8.317 6.813 1.00 97.00 104 LYS A N 1
ATOM 851 C CA . LYS A 1 104 ? -21.103 8.430 7.307 1.00 97.00 104 LYS A CA 1
ATOM 852 C C . LYS A 1 104 ? -21.646 7.067 7.718 1.00 97.00 104 LYS A C 1
ATOM 854 O O . LYS A 1 104 ? -21.157 6.016 7.315 1.00 97.00 104 LYS A O 1
ATOM 859 N N . LYS A 1 105 ? -22.714 7.104 8.516 1.00 97.94 105 LYS A N 1
ATOM 860 C CA . LYS A 1 105 ? -23.470 5.913 8.907 1.00 97.94 105 LYS A CA 1
ATOM 861 C C . LYS A 1 105 ? -23.837 5.080 7.674 1.00 97.94 105 LYS A C 1
ATOM 863 O O . LYS A 1 105 ? -24.420 5.614 6.733 1.00 97.94 105 LYS A O 1
ATOM 868 N N . GLY A 1 106 ? -23.562 3.779 7.733 1.00 96.69 106 GLY A N 1
ATOM 869 C CA . GLY A 1 106 ? -23.835 2.829 6.654 1.00 96.69 106 GLY A CA 1
ATOM 870 C C . GLY A 1 106 ? -22.705 2.657 5.635 1.00 96.69 106 GLY A C 1
ATOM 871 O O . GLY A 1 106 ? -22.779 1.719 4.844 1.00 96.69 106 GLY A O 1
ATOM 872 N N . ASP A 1 107 ? -21.655 3.484 5.665 1.00 98.00 107 ASP A N 1
ATOM 873 C CA . ASP A 1 107 ? -20.475 3.262 4.825 1.00 98.00 107 ASP A CA 1
ATOM 874 C C . ASP A 1 107 ? -19.758 1.971 5.242 1.00 98.00 107 ASP A C 1
ATOM 876 O O . ASP A 1 107 ? -19.597 1.698 6.435 1.00 98.00 107 ASP A O 1
ATOM 880 N N . PHE A 1 108 ? -19.291 1.196 4.260 1.00 98.25 108 PHE A N 1
ATOM 881 C CA . PHE A 1 108 ? -18.375 0.080 4.487 1.00 98.25 108 PHE A CA 1
ATOM 882 C C . PHE A 1 108 ? -16.933 0.534 4.269 1.00 98.25 108 PHE A C 1
ATOM 884 O O . PHE A 1 108 ? -16.585 1.028 3.194 1.00 98.25 108 PHE A O 1
ATOM 891 N N . ILE A 1 109 ? -16.093 0.357 5.287 1.00 98.31 109 ILE A N 1
ATOM 892 C CA . ILE A 1 109 ? -14.716 0.844 5.309 1.00 98.31 109 ILE A CA 1
ATOM 893 C C . ILE A 1 109 ? -13.786 -0.335 5.563 1.00 98.31 109 ILE A C 1
ATOM 895 O O . ILE A 1 109 ? -13.809 -0.952 6.630 1.00 98.31 109 ILE A O 1
ATOM 899 N N . TYR A 1 110 ? -12.940 -0.606 4.573 1.00 98.19 110 TYR A N 1
ATOM 900 C CA . TYR A 1 110 ? -11.866 -1.582 4.671 1.00 98.19 110 TYR A CA 1
ATOM 901 C C . TYR A 1 110 ? -10.523 -0.882 4.904 1.00 98.19 110 TYR A C 1
ATOM 903 O O . TYR A 1 110 ? -10.144 0.013 4.145 1.00 98.19 110 TYR A O 1
ATOM 911 N N . LEU A 1 111 ? -9.816 -1.290 5.956 1.00 97.94 111 LEU A N 1
ATOM 912 C CA . LEU A 1 111 ? -8.542 -0.721 6.389 1.00 97.94 111 LEU A CA 1
ATOM 913 C C . LEU A 1 111 ? -7.441 -1.785 6.313 1.00 97.94 111 LEU A C 1
ATOM 915 O O . LEU A 1 111 ? -7.474 -2.769 7.044 1.00 97.94 111 LEU A O 1
ATOM 919 N N . ASP A 1 112 ? -6.441 -1.546 5.468 1.00 96.25 112 ASP A N 1
ATOM 920 C CA . ASP A 1 112 ? -5.287 -2.435 5.270 1.00 96.25 112 ASP A CA 1
ATOM 921 C C . ASP A 1 112 ? -3.977 -1.657 5.507 1.00 96.25 112 ASP A C 1
ATOM 923 O O . ASP A 1 112 ? -3.300 -1.247 4.557 1.00 96.25 112 ASP A O 1
ATOM 927 N N . PRO A 1 113 ? -3.661 -1.306 6.772 1.00 95.19 113 PRO A N 1
ATOM 928 C CA . PRO A 1 113 ? -2.478 -0.516 7.098 1.00 95.19 113 PRO A CA 1
ATOM 929 C C . PRO A 1 113 ? -1.191 -1.328 6.887 1.00 95.19 113 PRO A C 1
ATOM 931 O O . PRO A 1 113 ? -1.230 -2.551 6.790 1.00 95.19 113 PRO A O 1
ATOM 934 N N . PRO A 1 114 ? 0.001 -0.705 6.911 1.00 92.62 114 PRO A N 1
ATOM 935 C CA . PRO A 1 114 ? 1.235 -1.464 7.069 1.00 92.62 114 PRO A CA 1
ATOM 936 C C . PRO A 1 114 ? 1.186 -2.319 8.346 1.00 92.62 114 PRO A C 1
ATOM 938 O O . PRO A 1 114 ? 0.972 -1.809 9.447 1.00 92.62 114 PRO A O 1
ATOM 941 N N . TYR A 1 115 ? 1.387 -3.628 8.196 1.00 91.69 115 TYR A N 1
ATOM 942 C CA . TYR A 1 115 ? 1.207 -4.582 9.289 1.00 91.69 115 TYR A CA 1
ATOM 943 C C . TYR A 1 115 ? 2.227 -4.407 10.411 1.00 91.69 115 TYR A C 1
ATOM 945 O O . TYR A 1 115 ? 3.423 -4.197 10.173 1.00 91.69 115 TYR A O 1
ATOM 953 N N . TYR A 1 116 ? 1.766 -4.609 11.645 1.00 90.62 116 TYR A N 1
ATOM 954 C CA . TYR A 1 116 ? 2.650 -4.626 12.803 1.00 90.62 116 TYR A CA 1
ATOM 955 C C . TYR A 1 116 ? 3.598 -5.838 12.753 1.00 90.62 116 TYR A C 1
ATOM 957 O O . TYR A 1 116 ? 3.194 -6.937 12.361 1.00 90.62 116 TYR A O 1
ATOM 965 N N . PRO A 1 117 ? 4.882 -5.691 13.105 1.00 85.75 117 PRO A N 1
ATOM 966 C CA . PRO A 1 117 ? 5.842 -6.780 12.984 1.00 85.75 117 PRO A CA 1
ATOM 967 C C . PRO A 1 117 ? 5.615 -7.930 13.963 1.00 85.75 117 PRO A C 1
ATOM 969 O O . PRO A 1 117 ? 5.471 -7.731 15.164 1.00 85.75 117 PRO A O 1
ATOM 972 N N . LEU A 1 118 ? 5.745 -9.157 13.452 1.00 80.31 118 LEU A N 1
ATOM 973 C CA . LEU A 1 118 ? 5.630 -10.392 14.241 1.00 80.31 118 LEU A CA 1
ATOM 974 C C . LEU A 1 118 ? 6.801 -10.625 15.213 1.00 80.31 118 LEU A C 1
ATOM 976 O O . LEU A 1 118 ? 6.663 -11.373 16.175 1.00 80.31 118 LEU A O 1
ATOM 980 N N . LYS A 1 119 ? 7.982 -10.043 14.958 1.00 69.69 119 LYS A N 1
ATOM 981 C CA . LYS A 1 119 ? 9.178 -10.211 15.804 1.00 69.69 119 LYS A CA 1
ATOM 982 C C . LYS A 1 119 ? 9.863 -8.868 16.047 1.00 69.69 119 LYS A C 1
ATOM 984 O O . LYS A 1 119 ? 10.358 -8.249 15.106 1.00 69.69 119 LYS A O 1
ATOM 989 N N . LYS A 1 120 ? 9.972 -8.456 17.314 1.00 55.09 120 LYS A N 1
ATOM 990 C CA . LYS A 1 120 ? 10.840 -7.346 17.741 1.00 55.09 120 LYS A CA 1
ATOM 991 C C . LYS A 1 120 ? 12.291 -7.846 17.789 1.00 55.09 120 LYS A C 1
ATOM 993 O O . LYS A 1 120 ? 12.625 -8.692 18.609 1.00 55.09 120 LYS A O 1
ATOM 998 N N . GLY A 1 121 ? 13.164 -7.369 16.899 1.00 53.31 121 GLY A N 1
ATOM 999 C CA . GLY A 1 121 ? 14.582 -7.759 16.885 1.00 53.31 121 GLY A CA 1
ATOM 1000 C C . GLY A 1 121 ? 15.496 -6.705 16.255 1.00 53.31 121 GLY A C 1
ATOM 1001 O O . GLY A 1 121 ? 15.057 -5.917 15.423 1.00 53.31 121 GLY A O 1
ATOM 1002 N N . LYS A 1 122 ? 16.789 -6.705 16.621 1.00 41.75 122 LYS A N 1
ATOM 1003 C CA . LYS A 1 122 ? 17.795 -5.679 16.243 1.00 41.75 122 LYS A CA 1
ATOM 1004 C C . LYS A 1 122 ? 17.995 -5.468 14.729 1.00 41.75 122 LYS A C 1
ATOM 1006 O O . LYS A 1 122 ? 18.515 -4.434 14.330 1.00 41.75 122 LYS A O 1
ATOM 1011 N N . SER A 1 123 ? 17.590 -6.420 13.880 1.00 43.31 123 SER A N 1
ATOM 1012 C CA . SER A 1 123 ? 17.653 -6.290 12.411 1.00 43.31 123 SER A CA 1
ATOM 1013 C C . SER A 1 123 ? 16.421 -5.606 11.796 1.00 43.31 123 SER A C 1
ATOM 1015 O O . SER A 1 123 ? 16.440 -5.258 10.614 1.00 43.31 123 SER A O 1
ATOM 1017 N N . PHE A 1 124 ? 15.342 -5.437 12.562 1.00 44.91 124 PHE A N 1
ATOM 1018 C CA . PHE A 1 124 ? 14.067 -4.920 12.067 1.00 44.91 124 PHE A CA 1
ATOM 1019 C C . PHE A 1 124 ? 14.111 -3.403 11.817 1.00 44.91 124 PHE A C 1
ATOM 1021 O O . PHE A 1 124 ? 13.588 -2.914 10.818 1.00 44.91 124 PHE A O 1
ATOM 1028 N N . THR A 1 125 ? 14.858 -2.674 12.647 1.00 45.03 125 THR A N 1
ATOM 1029 C CA . THR A 1 125 ? 15.029 -1.212 12.587 1.00 45.03 125 THR A CA 1
ATOM 1030 C C . THR A 1 125 ? 15.748 -0.698 11.333 1.00 45.03 125 THR A C 1
ATOM 1032 O O . THR A 1 125 ? 15.668 0.490 11.041 1.00 45.03 125 THR A O 1
ATOM 1035 N N . LYS A 1 126 ? 16.436 -1.553 10.556 1.00 40.91 126 LYS A N 1
ATOM 1036 C CA . LYS A 1 126 ? 17.131 -1.136 9.317 1.00 40.91 126 LYS A CA 1
ATOM 1037 C C . LYS A 1 126 ? 16.302 -1.282 8.038 1.00 40.91 126 LYS A C 1
ATOM 1039 O O . LYS A 1 126 ? 16.564 -0.557 7.082 1.00 40.91 126 LYS A O 1
ATOM 1044 N N . TYR A 1 127 ? 15.333 -2.200 8.004 1.00 38.41 127 TYR A N 1
ATOM 1045 C CA . TYR A 1 127 ? 14.509 -2.459 6.812 1.00 38.41 127 TYR A CA 1
ATOM 1046 C C . TYR A 1 127 ? 13.106 -1.866 6.924 1.00 38.41 127 TYR A C 1
ATOM 1048 O O . TYR A 1 127 ? 12.558 -1.414 5.920 1.00 38.41 127 TYR A O 1
ATOM 1056 N N . ALA A 1 128 ? 12.552 -1.794 8.135 1.00 45.03 128 ALA A N 1
ATOM 1057 C CA . ALA A 1 128 ? 11.308 -1.096 8.392 1.00 45.03 128 ALA A CA 1
ATOM 1058 C C . ALA A 1 128 ? 11.600 0.379 8.696 1.00 45.03 128 ALA A C 1
ATOM 1060 O O . ALA A 1 128 ? 11.502 0.831 9.827 1.00 45.03 128 ALA A O 1
ATOM 1061 N N . LYS A 1 129 ? 11.862 1.164 7.648 1.00 50.91 129 LYS A N 1
ATOM 1062 C CA . LYS A 1 129 ? 11.474 2.588 7.639 1.00 50.91 129 LYS A CA 1
ATOM 1063 C C . LYS A 1 129 ? 9.941 2.742 7.530 1.00 50.91 129 LYS A C 1
ATOM 1065 O O . LYS A 1 129 ? 9.451 3.724 6.985 1.00 50.91 129 LYS A O 1
ATOM 1070 N N . SER A 1 130 ? 9.176 1.737 7.966 1.00 57.03 130 SER A N 1
ATOM 1071 C CA . SER A 1 130 ? 7.743 1.899 8.148 1.00 57.03 130 SER A CA 1
ATOM 1072 C C . SER A 1 130 ? 7.590 2.761 9.385 1.00 57.03 130 SER A C 1
ATOM 1074 O O . SER A 1 130 ? 7.865 2.303 10.491 1.00 57.03 130 SER A O 1
ATOM 1076 N N . ASN A 1 131 ? 7.172 4.005 9.187 1.00 71.31 131 ASN A N 1
ATOM 1077 C CA . ASN A 1 131 ? 6.770 4.892 10.272 1.00 71.31 131 ASN A CA 1
ATOM 1078 C C . ASN A 1 131 ? 5.368 4.521 10.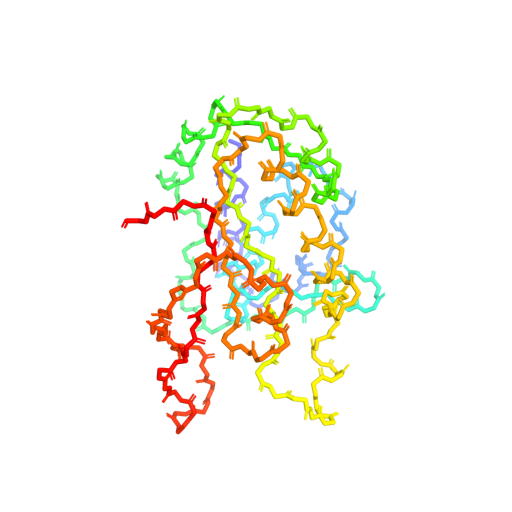785 1.00 71.31 131 ASN A C 1
ATOM 1080 O O . ASN A 1 131 ? 4.665 5.402 11.236 1.00 71.31 131 ASN A O 1
ATOM 1084 N N . PHE A 1 132 ? 4.916 3.273 10.616 1.00 87.31 132 PHE A N 1
ATOM 1085 C CA . PHE A 1 132 ? 3.597 2.816 11.042 1.00 87.31 132 PHE A CA 1
ATOM 1086 C C . PHE A 1 132 ? 3.778 1.716 12.090 1.00 87.31 132 PHE A C 1
ATOM 1088 O O . PHE A 1 132 ? 3.693 0.520 11.795 1.00 87.31 132 PHE A O 1
ATOM 1095 N N . LEU A 1 133 ? 4.177 2.137 13.289 1.00 90.06 133 LEU A N 1
ATOM 1096 C CA . LEU A 1 133 ? 4.492 1.264 14.418 1.00 90.06 133 LEU A CA 1
ATOM 1097 C C . LEU A 1 133 ? 3.464 1.505 15.527 1.00 90.06 133 LEU A C 1
ATOM 1099 O O . LEU A 1 133 ? 2.281 1.625 15.235 1.00 90.06 133 LEU A O 1
ATOM 1103 N N . GLU A 1 134 ? 3.869 1.514 16.796 1.00 92.94 134 GLU A N 1
ATOM 1104 C CA . GLU A 1 134 ? 2.932 1.578 17.917 1.00 92.94 134 GLU A CA 1
ATOM 1105 C C . GLU A 1 134 ? 1.998 2.797 17.848 1.00 92.94 134 GLU A C 1
ATOM 1107 O O . GLU A 1 134 ? 0.783 2.627 17.900 1.00 92.94 134 GLU A O 1
ATOM 1112 N N . LYS A 1 135 ? 2.543 4.004 17.651 1.00 94.00 135 LYS A N 1
ATOM 1113 C CA . LYS A 1 135 ? 1.761 5.252 17.691 1.00 94.00 135 LYS A CA 1
ATOM 1114 C C . LYS A 1 135 ? 0.714 5.332 16.586 1.00 94.00 135 LYS A C 1
ATOM 1116 O O . LYS A 1 135 ? -0.412 5.757 16.823 1.00 94.00 135 LYS A O 1
ATOM 1121 N N . GLU A 1 136 ? 1.076 4.939 15.371 1.00 94.56 136 GLU A N 1
ATOM 1122 C CA . GLU A 1 136 ? 0.170 5.012 14.228 1.00 94.56 136 GLU A CA 1
ATOM 1123 C C . GLU A 1 136 ? -0.894 3.910 14.286 1.00 94.56 136 GLU A C 1
ATOM 1125 O O . GLU A 1 136 ? -2.040 4.152 13.912 1.00 94.56 136 GLU A O 1
ATOM 1130 N N . GLN A 1 137 ? -0.552 2.729 14.816 1.00 96.81 137 GLN A N 1
ATOM 1131 C CA . GLN A 1 137 ? -1.523 1.660 15.072 1.00 96.81 137 GLN A CA 1
ATOM 1132 C C . GLN A 1 137 ? -2.517 2.058 16.173 1.00 96.81 137 GLN A C 1
ATOM 1134 O O . GLN A 1 137 ? -3.715 1.829 16.021 1.00 96.81 137 GLN A O 1
ATOM 1139 N N . GLU A 1 138 ? -2.047 2.695 17.251 1.00 97.31 138 GLU A N 1
ATOM 1140 C CA . GLU A 1 138 ? -2.903 3.264 18.301 1.00 97.31 138 GLU A CA 1
ATOM 1141 C C . GLU A 1 138 ? -3.831 4.348 17.734 1.00 97.31 138 GLU A C 1
ATOM 1143 O O . GLU A 1 138 ? -5.040 4.301 17.953 1.00 97.31 138 GLU A O 1
ATOM 1148 N N . SER A 1 139 ? -3.298 5.278 16.932 1.00 96.50 139 SER A N 1
ATOM 1149 C CA . SER A 1 139 ? -4.104 6.318 16.281 1.00 96.50 139 SER A CA 1
ATOM 1150 C C . SER A 1 139 ? -5.155 5.732 15.336 1.00 96.50 139 SER A C 1
ATOM 1152 O O . SER A 1 139 ? -6.282 6.225 15.285 1.00 96.50 139 SER A O 1
ATOM 1154 N N . LEU A 1 140 ? -4.817 4.674 14.592 1.00 97.75 140 LEU A N 1
ATOM 1155 C CA . LEU A 1 140 ? -5.769 3.976 13.732 1.00 97.75 140 LEU A CA 1
ATOM 1156 C C . LEU A 1 140 ? -6.875 3.296 14.546 1.00 97.75 140 LEU A C 1
ATOM 1158 O O . LEU A 1 140 ? -8.036 3.357 14.148 1.00 97.75 140 LEU A O 1
ATOM 1162 N N . ALA A 1 141 ? -6.539 2.696 15.690 1.00 98.00 141 ALA A N 1
ATOM 1163 C CA . ALA A 1 141 ? -7.516 2.064 16.570 1.00 98.00 141 ALA A CA 1
ATOM 1164 C C . ALA A 1 141 ? -8.514 3.074 17.158 1.00 98.00 141 ALA A C 1
ATOM 1166 O O . ALA A 1 141 ? -9.703 2.769 17.267 1.00 98.00 141 ALA A O 1
ATOM 1167 N N . GLU A 1 142 ? -8.071 4.291 17.485 1.00 97.62 142 GLU A N 1
ATOM 1168 C CA . GLU A 1 142 ? -8.979 5.361 17.914 1.00 97.62 142 GLU A CA 1
ATOM 1169 C C . GLU A 1 142 ? -9.911 5.806 16.780 1.00 97.62 142 GLU A C 1
ATOM 1171 O O . GLU A 1 142 ? -11.126 5.861 16.978 1.00 97.62 142 GLU A O 1
ATOM 1176 N N . VAL A 1 143 ? -9.388 6.001 15.564 1.00 97.44 143 VAL A N 1
ATOM 1177 C CA . VAL A 1 143 ? -10.225 6.302 14.387 1.00 97.44 143 VAL A CA 1
ATOM 1178 C C . VAL A 1 143 ? -11.232 5.180 14.119 1.00 97.44 143 VAL A C 1
ATOM 1180 O O . VAL A 1 143 ? -12.396 5.450 13.828 1.00 97.44 143 VAL A O 1
ATOM 1183 N N . PHE A 1 144 ? -10.828 3.918 14.267 1.00 98.06 144 PHE A N 1
ATOM 1184 C CA . PHE A 1 144 ? -11.717 2.765 14.120 1.00 98.06 144 PHE A CA 1
ATOM 1185 C C . PHE A 1 144 ? -12.893 2.832 15.109 1.00 98.06 144 PHE A C 1
ATOM 1187 O O . PHE A 1 144 ? -14.049 2.705 14.709 1.00 98.06 144 PHE A O 1
ATOM 1194 N N . LYS A 1 145 ? -12.626 3.119 16.391 1.00 97.56 145 LYS A N 1
ATOM 1195 C CA . LYS A 1 145 ? -13.670 3.292 17.419 1.00 97.56 145 LYS A CA 1
ATOM 1196 C C . LYS A 1 145 ? -14.589 4.481 17.129 1.00 97.56 145 LYS A C 1
ATOM 1198 O O . LYS A 1 145 ? -15.784 4.419 17.408 1.00 97.56 145 LYS A O 1
ATOM 1203 N N . GLU A 1 146 ? -14.061 5.582 16.599 1.00 97.06 146 GLU A N 1
ATOM 1204 C CA . GLU A 1 146 ? -14.881 6.737 16.213 1.00 97.06 146 GLU A CA 1
ATOM 1205 C C . GLU A 1 146 ? -15.825 6.413 15.052 1.00 97.06 146 GLU A C 1
ATOM 1207 O O . GLU A 1 146 ? -16.991 6.814 15.070 1.00 97.06 146 GLU A O 1
ATOM 1212 N N . LEU A 1 147 ? -15.345 5.674 14.051 1.00 98.00 147 LEU A N 1
ATOM 1213 C CA . LEU A 1 147 ? -16.160 5.251 12.914 1.00 98.00 147 LEU A CA 1
ATOM 1214 C C . LEU A 1 147 ? -17.248 4.249 13.322 1.00 98.00 147 LEU A C 1
ATOM 1216 O O . LEU A 1 147 ? -18.367 4.325 12.809 1.00 98.00 147 LEU A O 1
ATOM 1220 N N . ASP A 1 148 ? -16.948 3.369 14.277 1.00 97.88 148 ASP A N 1
ATOM 1221 C CA . ASP A 1 148 ? -17.918 2.445 14.868 1.00 97.88 148 ASP A CA 1
ATOM 1222 C C . ASP A 1 148 ? -19.062 3.215 15.545 1.00 97.88 148 ASP A C 1
ATOM 1224 O O . ASP A 1 148 ? -20.233 3.018 15.219 1.00 97.88 148 ASP A O 1
ATOM 1228 N N . LYS A 1 149 ? -18.732 4.217 16.375 1.00 97.00 149 LYS A N 1
ATOM 1229 C CA . LYS A 1 149 ? -19.723 5.115 16.999 1.00 97.00 149 LYS A CA 1
ATOM 1230 C C . LYS A 1 149 ? -20.571 5.882 15.979 1.00 97.00 149 LYS A C 1
ATOM 1232 O O . LYS A 1 149 ? -21.728 6.192 16.257 1.00 97.00 149 LYS A O 1
ATOM 1237 N N . LYS A 1 150 ? -20.021 6.195 14.800 1.00 97.19 150 LYS A N 1
ATOM 1238 C CA . LYS A 1 150 ? -20.764 6.816 13.685 1.00 97.19 150 LYS A CA 1
ATOM 1239 C C . LYS A 1 150 ? -21.713 5.841 12.973 1.00 97.19 150 LYS A C 1
ATOM 1241 O O . LYS A 1 150 ? -22.523 6.283 12.160 1.00 97.19 150 LYS A O 1
ATOM 1246 N N . GLY A 1 151 ? -21.639 4.544 13.267 1.00 97.69 151 GLY A N 1
ATOM 1247 C CA . GLY A 1 151 ? -22.447 3.503 12.637 1.00 97.69 151 GLY A CA 1
ATOM 1248 C C . GLY A 1 151 ? -21.942 3.096 11.253 1.00 97.69 151 GLY A C 1
ATOM 1249 O O . GLY A 1 151 ? -22.756 2.785 10.381 1.00 97.69 151 GLY A O 1
ATOM 1250 N N . CYS A 1 152 ? -20.627 3.157 11.024 1.00 98.31 152 CYS A N 1
ATOM 1251 C CA . CYS A 1 152 ? -19.999 2.578 9.833 1.00 98.31 152 CYS A CA 1
ATOM 1252 C C . CYS A 1 152 ? -19.843 1.057 10.000 1.00 98.31 152 CYS A C 1
ATOM 1254 O O . CYS A 1 152 ? -19.759 0.557 11.122 1.00 98.31 152 CYS A O 1
ATOM 1256 N N . LEU A 1 153 ? -19.758 0.326 8.891 1.00 98.31 153 LEU A N 1
ATOM 1257 C CA . LEU A 1 153 ? -19.360 -1.081 8.869 1.00 98.31 153 LEU A CA 1
ATOM 1258 C C . LEU A 1 153 ? -17.854 -1.156 8.628 1.00 98.31 153 LEU A C 1
ATOM 1260 O O . LEU A 1 153 ? -17.359 -0.640 7.626 1.00 98.31 153 LEU A O 1
ATOM 1264 N N . LEU A 1 154 ? -17.120 -1.777 9.545 1.00 98.50 154 LEU A N 1
ATOM 1265 C CA . LEU A 1 154 ? -15.663 -1.719 9.573 1.00 98.50 154 LEU A CA 1
ATOM 1266 C C . LEU A 1 154 ? -15.040 -3.098 9.437 1.00 98.50 154 LEU A C 1
ATOM 1268 O O . LEU A 1 154 ? -15.447 -4.040 10.115 1.00 98.50 154 LEU A O 1
ATOM 1272 N N . MET A 1 155 ? -14.007 -3.182 8.605 1.00 98.50 155 MET A N 1
ATOM 1273 C CA . MET A 1 155 ? -13.156 -4.356 8.469 1.00 98.50 155 MET A CA 1
ATOM 1274 C C . MET A 1 155 ? -11.695 -3.912 8.412 1.00 98.50 155 MET A C 1
ATOM 1276 O O . MET A 1 155 ? -11.347 -3.022 7.637 1.00 98.50 155 MET A O 1
ATOM 1280 N N . LEU A 1 156 ? -10.834 -4.524 9.221 1.00 98.31 156 LEU A N 1
ATOM 1281 C CA . LEU A 1 156 ? -9.404 -4.225 9.260 1.00 98.31 156 LEU A CA 1
ATOM 1282 C C . LEU A 1 156 ? -8.573 -5.503 9.215 1.00 98.31 156 LEU A C 1
ATOM 1284 O O . LEU A 1 156 ? -8.849 -6.444 9.953 1.00 98.31 156 LEU A O 1
ATOM 1288 N N . SER A 1 157 ? -7.536 -5.520 8.383 1.00 97.12 157 SER A N 1
ATOM 1289 C CA . SER A 1 157 ? -6.546 -6.599 8.300 1.00 97.12 157 SER A CA 1
ATOM 1290 C C . SER A 1 157 ? -5.247 -6.214 9.014 1.00 97.12 157 SER A C 1
ATOM 1292 O O . SER A 1 157 ? -4.803 -5.065 8.962 1.00 97.12 157 SER A O 1
ATOM 1294 N N . ASN A 1 158 ? -4.623 -7.158 9.728 1.00 95.81 158 ASN A N 1
ATOM 1295 C CA . ASN A 1 158 ? -3.308 -6.936 10.342 1.00 95.81 158 ASN A CA 1
ATOM 1296 C C . ASN A 1 158 ? -2.585 -8.249 10.689 1.00 95.81 158 ASN A C 1
ATOM 1298 O O . ASN A 1 158 ? -3.120 -9.347 10.546 1.00 95.81 158 ASN A O 1
ATOM 1302 N N . SER A 1 159 ? -1.364 -8.138 11.213 1.00 92.56 159 SER A N 1
ATOM 1303 C CA . SER A 1 159 ? -0.630 -9.266 11.794 1.00 92.56 159 SER A CA 1
ATOM 1304 C C . SER A 1 159 ? -1.289 -9.799 13.069 1.00 92.56 159 SER A C 1
ATOM 1306 O O . SER A 1 159 ? -1.678 -9.024 13.948 1.00 92.56 159 SER A O 1
ATOM 1308 N N . ASP A 1 160 ? -1.275 -11.123 13.235 1.00 93.19 160 ASP A N 1
ATOM 1309 C CA . ASP A 1 160 ? -1.657 -11.800 14.478 1.00 93.19 160 ASP A CA 1
ATOM 1310 C C . ASP A 1 160 ? -0.626 -11.539 15.593 1.00 93.19 160 ASP A C 1
ATOM 1312 O O . ASP A 1 160 ? 0.379 -12.240 15.725 1.00 93.19 160 ASP A O 1
ATOM 1316 N N . THR A 1 161 ? -0.843 -10.481 16.380 1.00 92.69 161 THR A N 1
ATOM 1317 C CA . THR A 1 161 ? -0.007 -10.140 17.541 1.00 92.69 161 THR A CA 1
ATOM 1318 C C . THR A 1 161 ? -0.855 -9.705 18.729 1.00 92.69 161 THR A C 1
ATOM 1320 O O . THR A 1 161 ? -1.903 -9.078 18.563 1.00 92.69 161 THR A O 1
ATOM 1323 N N . ASP A 1 162 ? -0.360 -9.958 19.942 1.00 94.38 162 ASP A N 1
ATOM 1324 C CA . ASP A 1 162 ? -1.028 -9.522 21.174 1.00 94.38 162 ASP A CA 1
ATOM 1325 C C . ASP A 1 162 ? -1.181 -8.003 21.251 1.00 94.38 162 ASP A C 1
ATOM 1327 O O . ASP A 1 162 ? -2.167 -7.512 21.792 1.00 94.38 162 ASP A O 1
ATOM 1331 N N . PHE A 1 163 ? -0.213 -7.254 20.712 1.00 95.50 163 PHE A N 1
ATOM 1332 C CA . PHE A 1 163 ? -0.291 -5.797 20.655 1.00 95.50 163 PHE A CA 1
ATOM 1333 C C . PHE A 1 163 ? -1.511 -5.352 19.847 1.00 95.50 163 PHE A C 1
ATOM 1335 O O . PHE A 1 163 ? -2.336 -4.616 20.378 1.00 95.50 163 PHE A O 1
ATOM 1342 N N . ILE A 1 164 ? -1.675 -5.855 18.617 1.00 96.75 164 ILE A N 1
ATOM 1343 C CA . ILE A 1 164 ? -2.830 -5.482 17.796 1.00 96.75 164 ILE A CA 1
ATOM 1344 C C . ILE A 1 164 ? -4.136 -5.947 18.442 1.00 96.75 164 ILE A C 1
ATOM 1346 O O . ILE A 1 164 ? -5.052 -5.143 18.565 1.00 96.75 164 ILE A O 1
ATOM 1350 N N . LYS A 1 165 ? -4.230 -7.189 18.932 1.00 96.88 165 LYS A N 1
ATOM 1351 C CA . LYS A 1 165 ? -5.461 -7.680 19.585 1.00 96.88 165 LYS A CA 1
ATOM 1352 C C . LYS A 1 165 ? -5.899 -6.794 20.757 1.00 96.88 165 LYS A C 1
ATOM 1354 O O . LYS A 1 165 ? -7.087 -6.532 20.918 1.00 96.88 165 LYS A O 1
ATOM 1359 N N . LYS A 1 166 ? -4.946 -6.282 21.546 1.00 97.81 166 LYS A N 1
ATOM 1360 C CA . LYS A 1 166 ? -5.218 -5.377 22.676 1.00 97.81 166 LYS A CA 1
ATOM 1361 C C . LYS A 1 166 ? -5.754 -4.007 22.262 1.00 97.81 166 LYS A C 1
ATOM 1363 O O . LYS A 1 166 ? -6.415 -3.372 23.079 1.00 97.81 166 LYS A O 1
ATOM 1368 N N . LEU A 1 167 ? -5.499 -3.552 21.035 1.00 98.25 167 LEU A N 1
ATOM 1369 C CA . LEU A 1 167 ? -6.050 -2.290 20.527 1.00 98.25 167 LEU A CA 1
ATOM 1370 C C . LEU A 1 167 ? -7.552 -2.388 20.211 1.00 98.25 167 LEU A C 1
ATOM 1372 O O . LEU A 1 167 ? -8.254 -1.376 20.261 1.00 98.25 167 LEU A O 1
ATOM 1376 N N . TYR A 1 168 ? -8.054 -3.601 19.950 1.00 97.88 168 TYR A N 1
ATOM 1377 C CA . TYR A 1 168 ? -9.421 -3.860 19.485 1.00 97.88 168 TYR A CA 1
ATOM 1378 C C . TYR A 1 168 ? -10.204 -4.823 20.407 1.00 97.88 168 TYR A C 1
ATOM 1380 O O . TYR A 1 168 ? -10.792 -5.788 19.926 1.00 97.88 168 TYR A O 1
ATOM 1388 N N . PRO A 1 169 ? -10.253 -4.590 21.734 1.00 95.81 169 PRO A N 1
ATOM 1389 C CA . PRO A 1 169 ? -10.705 -5.592 22.705 1.00 95.81 169 PRO A CA 1
ATOM 1390 C C . PRO A 1 169 ? -12.204 -5.930 22.638 1.00 95.81 169 PRO A C 1
ATOM 1392 O O . PRO A 1 169 ? -12.615 -6.966 23.151 1.00 95.81 169 PRO A O 1
ATOM 1395 N N . THR A 1 170 ? -13.028 -5.057 22.055 1.00 95.81 170 THR A N 1
ATOM 1396 C CA . THR A 1 170 ? -14.493 -5.205 21.982 1.00 95.81 170 THR A CA 1
ATOM 1397 C C . THR A 1 170 ? -14.993 -5.621 20.600 1.00 95.81 170 THR A C 1
ATOM 1399 O O . THR A 1 170 ? -16.200 -5.726 20.403 1.00 95.81 170 THR A O 1
ATOM 1402 N N . PHE A 1 171 ? -14.089 -5.807 19.639 1.00 97.50 171 PHE A N 1
ATOM 1403 C CA . PHE A 1 171 ? -14.424 -6.129 18.254 1.00 97.50 171 PHE A CA 1
ATOM 1404 C C . PHE A 1 171 ? -14.270 -7.627 17.985 1.00 97.50 171 PHE A C 1
ATOM 1406 O O . PHE A 1 171 ? -13.596 -8.344 18.728 1.00 97.50 171 PHE A O 1
ATOM 1413 N N . HIS A 1 172 ? -14.904 -8.110 16.919 1.00 97.38 172 HIS A N 1
ATOM 1414 C CA . HIS A 1 172 ? -14.722 -9.483 16.466 1.00 97.38 172 HIS A CA 1
ATOM 1415 C C . HIS A 1 172 ? -13.338 -9.622 15.836 1.00 97.38 172 HIS A C 1
ATOM 1417 O O . HIS A 1 172 ? -12.925 -8.751 15.075 1.00 97.38 172 HIS A O 1
ATOM 1423 N N . ILE A 1 173 ? -12.615 -10.689 16.186 1.00 96.81 173 ILE A N 1
ATOM 1424 C CA . ILE A 1 173 ? -11.273 -10.970 15.672 1.00 96.81 173 ILE A CA 1
ATOM 1425 C C . ILE A 1 173 ? -11.250 -12.398 15.141 1.00 96.81 173 ILE A C 1
ATOM 1427 O O . ILE A 1 173 ? -11.268 -13.350 15.922 1.00 96.81 173 ILE A O 1
ATOM 1431 N N . ASP A 1 174 ? -11.144 -12.527 13.826 1.00 95.19 174 ASP A N 1
ATOM 1432 C CA . ASP A 1 174 ? -10.978 -13.801 13.140 1.00 95.19 174 ASP A CA 1
ATOM 1433 C C . ASP A 1 174 ? -9.515 -14.010 12.763 1.00 95.19 174 ASP A C 1
ATOM 1435 O O . ASP A 1 174 ? -8.840 -13.097 12.286 1.00 95.19 174 ASP A O 1
ATOM 1439 N N . ILE A 1 175 ? -9.014 -15.229 12.966 1.00 93.25 175 ILE A N 1
ATOM 1440 C CA . ILE A 1 175 ? -7.661 -15.612 12.557 1.00 93.25 175 ILE A CA 1
ATOM 1441 C C . ILE A 1 175 ? -7.731 -16.233 11.165 1.00 93.25 175 ILE A C 1
ATOM 1443 O O . ILE A 1 175 ? -8.409 -17.238 10.951 1.00 93.25 175 ILE A O 1
ATOM 1447 N N . VAL A 1 176 ? -6.971 -15.668 10.232 1.00 90.38 176 VAL A N 1
ATOM 1448 C CA . VAL A 1 176 ? -6.846 -16.152 8.859 1.00 90.38 176 VAL A CA 1
ATOM 1449 C C . VAL A 1 176 ? -5.428 -16.661 8.635 1.00 90.38 176 VAL A C 1
ATOM 1451 O O . VAL A 1 176 ? -4.444 -15.995 8.950 1.00 90.38 176 VAL A O 1
ATOM 1454 N N . LYS A 1 177 ? -5.306 -17.856 8.059 1.00 84.94 177 LYS A N 1
ATOM 1455 C CA . LYS A 1 177 ? -4.009 -18.413 7.668 1.00 84.94 177 LYS A CA 1
ATOM 1456 C C . LYS A 1 177 ? -3.600 -17.868 6.303 1.00 84.94 177 LYS A C 1
ATOM 1458 O O . LYS A 1 177 ? -4.258 -18.144 5.302 1.00 84.94 177 LYS A O 1
ATOM 1463 N N . ALA A 1 178 ? -2.497 -17.126 6.257 1.00 73.81 178 ALA A N 1
ATOM 1464 C CA . ALA A 1 178 ? -1.938 -16.570 5.033 1.00 73.81 178 ALA A CA 1
ATOM 1465 C C . ALA A 1 178 ? -0.634 -17.279 4.639 1.00 73.81 178 ALA A C 1
ATOM 1467 O O . ALA A 1 178 ? 0.304 -17.431 5.428 1.00 73.81 178 ALA A O 1
ATOM 1468 N N . ASN A 1 179 ? -0.544 -17.675 3.369 1.00 65.75 179 ASN A N 1
ATOM 1469 C CA . ASN A 1 179 ? 0.659 -18.278 2.802 1.00 65.75 179 ASN A CA 1
ATOM 1470 C C . ASN A 1 179 ? 1.644 -17.188 2.359 1.00 65.75 179 ASN A C 1
ATOM 1472 O O . ASN A 1 179 ? 1.460 -16.565 1.310 1.00 65.75 179 ASN A O 1
ATOM 1476 N N . ARG A 1 180 ? 2.748 -16.978 3.090 1.00 59.47 180 ARG A N 1
ATOM 1477 C CA . ARG A 1 180 ? 3.836 -16.106 2.604 1.00 59.47 180 ARG A CA 1
ATOM 1478 C C . ARG A 1 180 ? 4.790 -16.877 1.695 1.00 59.47 180 ARG A C 1
ATOM 1480 O O . ARG A 1 180 ? 5.764 -17.473 2.144 1.00 59.47 180 ARG A O 1
ATOM 1487 N N . MET A 1 181 ? 4.544 -16.805 0.387 1.00 50.19 181 MET A N 1
ATOM 1488 C CA . MET A 1 181 ? 5.429 -17.397 -0.632 1.00 50.19 181 MET A CA 1
ATOM 1489 C C . MET A 1 181 ? 6.715 -16.588 -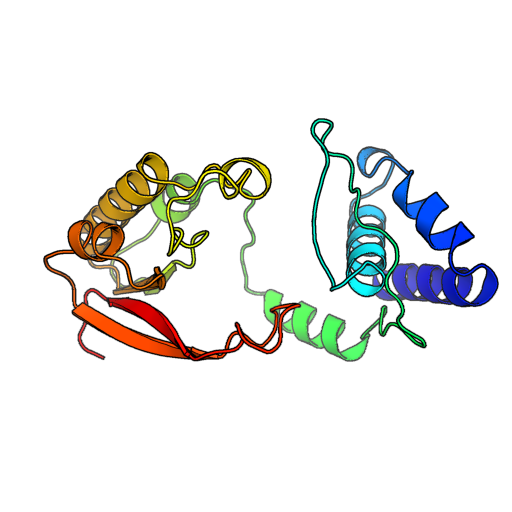0.891 1.00 50.19 181 MET A C 1
ATOM 1491 O O . MET A 1 181 ? 7.647 -17.097 -1.509 1.00 50.19 181 MET A O 1
ATOM 1495 N N . ILE A 1 182 ? 6.796 -15.341 -0.413 1.00 46.12 182 ILE A N 1
ATOM 1496 C CA . ILE A 1 182 ? 7.889 -14.401 -0.714 1.00 46.12 182 ILE A CA 1
ATOM 1497 C C . ILE A 1 182 ? 8.895 -14.363 0.449 1.00 46.12 182 ILE A C 1
ATOM 1499 O O . ILE A 1 182 ? 9.086 -13.337 1.097 1.00 46.12 182 ILE A O 1
ATOM 1503 N N . ASN A 1 183 ? 9.534 -15.493 0.750 1.00 49.38 183 ASN A N 1
ATOM 1504 C CA . ASN A 1 183 ? 10.724 -15.521 1.605 1.00 49.38 183 ASN A CA 1
ATOM 1505 C C . ASN A 1 183 ? 11.879 -16.159 0.828 1.00 49.38 183 ASN A C 1
ATOM 1507 O O . ASN A 1 183 ? 11.707 -17.214 0.216 1.00 49.38 183 ASN A O 1
ATOM 1511 N N . CYS A 1 184 ? 13.044 -15.502 0.820 1.00 41.72 184 CYS A N 1
ATOM 1512 C CA . CYS A 1 184 ? 14.234 -16.003 0.128 1.00 41.72 184 CYS A CA 1
ATOM 1513 C C . CYS A 1 184 ? 14.761 -17.306 0.749 1.00 41.72 184 CYS A C 1
ATOM 1515 O O . CYS A 1 184 ? 15.432 -18.080 0.074 1.00 41.72 184 CYS A O 1
ATOM 1517 N N . ASP A 1 185 ? 14.411 -17.568 2.008 1.00 47.31 185 ASP A N 1
ATOM 1518 C CA . ASP A 1 185 ? 14.743 -18.783 2.738 1.00 47.31 185 ASP A CA 1
ATOM 1519 C C . ASP A 1 185 ? 13.573 -19.779 2.679 1.00 47.31 185 ASP A C 1
ATOM 1521 O O . ASP A 1 185 ? 12.481 -19.513 3.190 1.00 47.31 185 ASP A O 1
ATOM 1525 N N . ALA A 1 186 ? 13.799 -20.935 2.045 1.00 52.22 186 ALA A N 1
ATOM 1526 C CA . ALA A 1 186 ? 12.796 -21.989 1.887 1.00 52.22 186 ALA A CA 1
ATOM 1527 C C . ALA A 1 186 ? 12.298 -22.560 3.221 1.00 52.22 186 ALA A C 1
ATOM 1529 O O . ALA A 1 186 ? 11.142 -22.958 3.309 1.00 52.22 186 ALA A O 1
ATOM 1530 N N . THR A 1 187 ? 13.134 -22.529 4.262 1.00 49.84 187 THR A N 1
ATOM 1531 C CA . THR A 1 187 ? 12.809 -23.057 5.597 1.00 49.84 187 THR A CA 1
ATOM 1532 C C . THR A 1 187 ? 11.944 -22.107 6.428 1.00 49.84 187 THR A C 1
ATOM 1534 O O . THR A 1 187 ? 11.373 -22.504 7.439 1.00 49.84 187 THR A O 1
ATOM 1537 N N . LYS A 1 188 ? 11.815 -20.846 5.990 1.00 50.84 188 LYS A N 1
ATOM 1538 C CA . LYS A 1 188 ? 10.964 -19.811 6.603 1.00 50.84 188 LYS A CA 1
ATOM 1539 C C . LYS A 1 188 ? 9.704 -19.526 5.788 1.00 50.84 188 LYS A C 1
ATOM 1541 O O . LYS A 1 188 ? 9.014 -18.539 6.058 1.00 50.84 188 LYS A O 1
ATOM 1546 N N . ARG A 1 189 ? 9.422 -20.351 4.775 1.00 52.28 189 ARG A N 1
ATOM 1547 C CA . ARG A 1 189 ? 8.107 -20.407 4.134 1.00 52.28 189 ARG A CA 1
ATOM 1548 C C . ARG A 1 189 ? 7.203 -21.224 5.054 1.00 52.28 189 ARG A C 1
ATOM 1550 O O . ARG A 1 189 ? 7.506 -22.374 5.346 1.00 52.28 189 ARG A O 1
ATOM 1557 N N . GLY A 1 190 ? 6.132 -20.614 5.538 1.00 55.00 190 GLY A N 1
ATOM 1558 C CA . GLY A 1 190 ? 5.171 -21.245 6.435 1.00 55.00 190 GLY A CA 1
ATOM 1559 C C . GLY A 1 190 ? 3.878 -20.443 6.483 1.00 55.00 190 GLY A C 1
ATOM 1560 O O . GLY A 1 190 ? 3.842 -19.297 6.020 1.00 55.00 190 GLY A O 1
ATOM 1561 N N . GLU A 1 191 ? 2.829 -21.059 7.023 1.00 62.38 191 GLU A N 1
ATOM 1562 C CA . GLU A 1 191 ? 1.581 -20.363 7.330 1.00 62.38 191 GLU A CA 1
ATOM 1563 C C . GLU A 1 191 ? 1.872 -19.295 8.386 1.00 62.38 191 GLU A C 1
ATOM 1565 O O . GLU A 1 191 ? 2.441 -19.576 9.443 1.00 62.38 191 GLU A O 1
ATOM 1570 N N . ILE A 1 192 ? 1.519 -18.053 8.077 1.00 76.31 192 ILE A N 1
ATOM 1571 C CA . ILE A 1 192 ? 1.507 -16.972 9.052 1.00 76.31 192 ILE A CA 1
ATOM 1572 C C . ILE A 1 192 ? 0.051 -16.681 9.358 1.00 76.31 192 ILE A C 1
ATOM 1574 O O . ILE A 1 192 ? -0.772 -16.586 8.448 1.00 76.31 192 ILE A O 1
ATOM 1578 N N . ASN A 1 193 ? -0.253 -16.531 10.6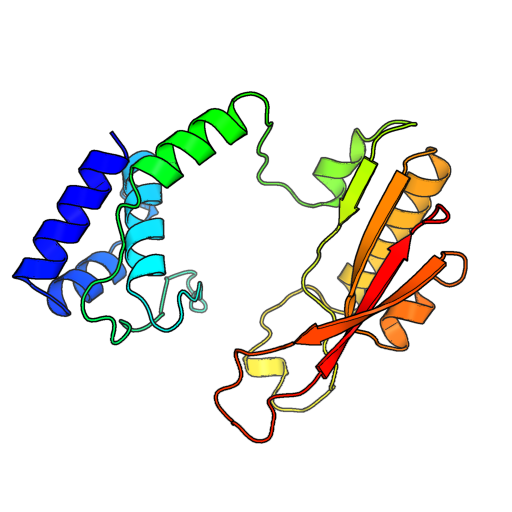39 1.00 86.31 193 ASN A N 1
ATOM 1579 C CA . ASN A 1 193 ? -1.550 -16.036 11.044 1.00 86.31 193 ASN A CA 1
ATOM 1580 C C . ASN A 1 193 ? -1.619 -14.527 10.795 1.00 86.31 193 ASN A C 1
ATOM 1582 O O . ASN A 1 193 ? -0.749 -13.753 11.208 1.00 86.31 193 ASN A O 1
ATOM 1586 N N . GLU A 1 194 ? -2.685 -14.127 10.132 1.00 91.81 194 GLU A N 1
ATOM 1587 C CA . GLU A 1 194 ? -3.158 -12.757 10.041 1.00 91.81 194 GLU A CA 1
ATOM 1588 C C . GLU A 1 194 ? -4.490 -12.684 10.786 1.00 91.81 194 GLU A C 1
ATOM 1590 O O . GLU A 1 194 ? -5.123 -13.709 11.052 1.00 91.81 194 GLU A O 1
ATOM 1595 N N . ILE A 1 195 ? -4.899 -11.483 11.167 1.00 94.81 195 ILE A N 1
ATOM 1596 C CA . ILE A 1 195 ? -6.195 -11.267 11.799 1.00 94.81 195 ILE A CA 1
ATOM 1597 C C . ILE A 1 195 ? -7.046 -10.332 10.959 1.00 94.81 195 ILE A C 1
ATOM 1599 O O . ILE A 1 195 ? -6.541 -9.391 10.343 1.00 94.81 195 ILE A O 1
ATOM 1603 N N . VAL A 1 196 ? -8.344 -10.599 10.983 1.00 97.25 196 VAL A N 1
ATOM 1604 C CA . VAL A 1 196 ? -9.390 -9.729 10.464 1.00 97.25 196 VAL A CA 1
ATOM 1605 C C . VAL A 1 196 ? -10.210 -9.249 11.651 1.00 97.25 196 VAL A C 1
ATOM 1607 O O . VAL A 1 196 ? -10.667 -10.053 12.457 1.00 97.25 196 VAL A O 1
ATOM 1610 N N . ILE A 1 197 ? -10.361 -7.935 11.769 1.00 98.19 197 ILE A N 1
ATOM 1611 C CA . ILE A 1 197 ? -11.083 -7.278 12.853 1.00 98.19 197 ILE A CA 1
ATOM 1612 C C . ILE A 1 197 ? -12.337 -6.622 12.278 1.00 98.19 197 ILE A C 1
ATOM 1614 O O . ILE A 1 197 ? -12.230 -5.834 11.337 1.00 98.19 197 ILE A O 1
ATOM 1618 N N . THR A 1 198 ? -13.510 -6.912 12.843 1.00 98.38 198 THR A N 1
ATOM 1619 C CA . THR A 1 198 ? -14.799 -6.358 12.392 1.00 98.38 198 THR A CA 1
ATOM 1620 C C . THR A 1 198 ? -15.674 -5.879 13.550 1.00 98.38 198 THR A C 1
ATOM 1622 O O . THR A 1 198 ? -15.604 -6.386 14.672 1.00 98.38 198 THR A O 1
ATOM 1625 N N . ASN A 1 199 ? -16.542 -4.896 13.281 1.00 97.88 199 ASN A N 1
ATOM 1626 C CA . ASN A 1 199 ? -17.584 -4.450 14.222 1.00 97.88 199 ASN A CA 1
ATOM 1627 C C . ASN A 1 199 ? -18.963 -5.084 13.961 1.00 97.88 199 ASN A C 1
ATOM 1629 O O . ASN A 1 199 ? -19.959 -4.709 14.574 1.00 97.88 199 ASN A O 1
ATOM 1633 N N . PHE A 1 200 ? -19.020 -6.058 13.059 1.00 94.44 200 PHE A N 1
ATOM 1634 C CA . PHE A 1 200 ? -20.204 -6.837 12.723 1.00 94.44 200 PHE A CA 1
ATOM 1635 C C . PHE A 1 200 ? -19.848 -8.324 12.702 1.00 94.44 200 PHE A C 1
ATOM 1637 O O . PHE A 1 200 ? -18.681 -8.695 12.553 1.00 94.44 200 PHE A O 1
ATOM 1644 N N . LYS A 1 201 ? -20.859 -9.182 12.844 1.00 82.81 201 LYS A N 1
ATOM 1645 C CA . LYS A 1 201 ? -20.689 -10.625 12.660 1.00 82.81 201 LYS A CA 1
ATOM 1646 C C . LYS A 1 201 ? -20.648 -10.941 11.169 1.00 82.81 201 LYS A C 1
ATOM 1648 O O . LYS A 1 201 ? -21.516 -10.469 10.434 1.00 82.81 201 LYS A O 1
ATOM 1653 N N . VAL A 1 202 ? -19.635 -11.701 10.766 1.00 65.69 202 VAL A N 1
ATOM 1654 C CA . VAL A 1 202 ? -19.489 -12.264 9.416 1.00 65.69 202 VAL A CA 1
ATOM 1655 C C . VAL A 1 202 ? -20.358 -13.509 9.282 1.00 65.69 202 VAL A C 1
ATOM 1657 O O . VAL A 1 202 ? -20.472 -14.253 10.284 1.00 65.69 202 VAL A O 1
#

Nearest PDB structures (foldseek):
  2dpm-assembly1_A  TM=8.748E-01  e=3.269E-15  Streptococcus pneumoniae
  4rtk-assembly1_A  TM=9.192E-01  e=9.147E-12  Escherichia coli str. K-12 substr. MDS42
  4rto-assembly1_A  TM=8.717E-01  e=2.672E-12  Escherichia coli str. K-12 substr. MDS42
  4rtp-assembly1_A  TM=8.917E-01  e=7.151E-12  Escherichia coli str. K-12 substr. MDS42
  4rtm-assembly1_A  TM=8.909E-01  e=8.601E-12  Escherichia coli str. K-12 substr. MDS42

Sequence (202 aa):
MLICELEQHKKNHVNQGKEYYYSIRKQNPNDFDNLKKAARFIYLNKTCFNGLYRVNSKGEFNVPIGSYKNPDVVQADKLRKISKLLQNVSIEVKSFEQVLKNAKKGDFIYLDPPYYPLKKGKSFTKYAKSNFLEKEQESLAEVFKELDKKGCLLMLSNSDTDFIKKLYPTFHIDIVKANRMINCDATKRGEINEIVITNFKV

Solvent-accessible surface area (backbone atoms only — not comparable to full-atom values): 12186 Å² total; per-residue (Å²): 107,60,57,57,52,26,48,51,51,50,54,46,33,72,75,49,40,68,62,44,51,53,54,62,53,68,53,64,61,83,83,46,57,74,61,56,36,51,31,50,50,49,44,49,30,50,44,20,46,90,52,53,86,51,57,50,99,85,68,47,65,66,66,56,74,39,90,67,93,75,55,80,55,50,55,61,68,58,52,53,50,48,55,62,68,45,72,89,58,91,86,80,97,69,56,70,70,68,66,55,69,78,67,49,64,72,42,78,47,80,44,77,63,78,55,58,78,91,67,93,53,92,72,47,74,78,74,50,83,61,87,48,47,72,69,48,52,52,52,49,41,53,52,52,53,53,41,48,76,52,46,33,44,45,38,35,51,39,44,63,42,72,70,58,52,66,65,48,76,90,44,47,74,47,82,43,81,40,78,49,81,89,46,97,48,76,89,72,46,52,78,39,61,28,30,39,37,23,79,61,88,129

Mean predicted aligned error: 6.7 Å

Radius of gyration: 20.41 Å; Cα contacts (8 Å, |Δi|>4): 220; chains: 1; bounding box: 46×40×50 Å

pLDDT: mean 88.44, std 15.27, range [38.41, 98.5]

Foldseek 3Di:
DLLVLQVVLQVVCVVPPQVSLVVLQPDDLVVDDPSNSVSSLLSNLQFFDPSDADADPVRRGDTHGHPDPRRPSRVPVVVVVVVVVCPPPDDDDDDPCVVCPPDAAAAEDEAEAPAEDPDDDPVCVVPPPPPCYLVNLLVVLVSVVVNVVRNYKYKYKYFPDPSNCVSQVPWDKDWDWDFDPPDPDPVPGDTGIMIMTTRDDD

Secondary structure (DSSP, 8-state):
-HHHHHHHHHHHHHHHTHHHHHHHHHS-GGGS-HHHHHHHHHHHHHHBGGG---B-TTS-B-PPB---SS-----HHHHHHHHHHGGG-----S-HHHHHTT--TT-EEEE-PPPPPS---TTHHHH-----SHHHHHHHHHHHHHHHHTT-EEEEEEE--HHHHHH-TTSEEEEEEEE----SSGGG--EEEEEEEESS--